Protein AF-A0A8K0JJH9-F1 (afdb_monomer_lite)

Organism: NCBI:txid5210

Radius of gyration: 78.12 Å; chains: 1; bounding box: 160×90×252 Å

pLDDT: mean 75.32, std 24.8, range [34.34, 98.69]

Secondary structure (DSSP, 8-state):
--HHHHHHHHHHHHHHHHHHHHHHHHHHHHHHHHHHHHHHHHHHHHHHHHHHHHHHHHHHHHHHHHHHHHHHHHHHHHHHHHHHHHHHHHHHHHHHHHHHHHHHHHHHHHHHHHHHHHHHHHHHHHHHHHHHHHHHHHHHHHHHHHHHHHHHHHHHHHHHHHHHHHHHHHHHHHHHHHHHHHHHHHHHHHHHHHHHHH----------------------------------------------PPPP------------------PPPPPP------------------------------------------S--SSSSSSSSSSSTTSS---------

Foldseek 3Di:
DVVVVVVVVVVVVVVVVVVVVVVVVVVVVVVVVVVVVVVVVVVVVVVVVVVVVVVVVVVVVVVVVVVVVVVVVVVVVVVVVVVVVVVVVVVVVVVVVVVVVVVVVVVVVVVVVVVVVVVVVVVVVVVVVVVVVVVVVVVVVVVVVVVVVVVVVVVVVVVVVVVVVVVVVVVVVVVVVVVVVVVVVVVVVVVVVVCVVPVPDDDDDDDDDDDDDDDDDDDDDDPDDDDDPPPPPPPPDPPPPPPPDDDDDDDDDDDDDDDDDDDDDDDDDDDDDDDDDDDDDDDDDPDDDDDDDDDDDDDDDDDDDDDDDDDDDDPPDPPPPPPPPVVVVVPPPDDDDDDDD

Structure (mmCIF, N/CA/C/O backbone):
data_AF-A0A8K0JJH9-F1
#
_entry.id   AF-A0A8K0JJH9-F1
#
loop_
_atom_site.group_PDB
_atom_site.id
_atom_site.type_symbol
_atom_site.label_atom_id
_atom_site.label_alt_id
_atom_site.label_comp_id
_atom_site.label_asym_id
_atom_site.label_entity_id
_atom_site.label_seq_id
_atom_site.pdbx_PDB_ins_code
_atom_site.Cartn_x
_atom_site.Cartn_y
_atom_site.Cartn_z
_atom_site.occupancy
_atom_site.B_iso_or_equiv
_atom_site.auth_seq_id
_atom_site.auth_comp_id
_atom_site.auth_asym_id
_atom_site.auth_atom_id
_atom_site.pdbx_PDB_model_num
ATOM 1 N N . MET A 1 1 ? 79.385 9.664 -128.458 1.00 48.06 1 MET A N 1
ATOM 2 C CA . MET A 1 1 ? 79.350 10.379 -127.158 1.00 48.06 1 MET A CA 1
ATOM 3 C C . MET A 1 1 ? 77.947 10.834 -126.703 1.00 48.06 1 MET A C 1
ATOM 5 O O . MET A 1 1 ? 77.848 11.356 -125.604 1.00 48.06 1 MET A O 1
ATOM 9 N N . GLY A 1 2 ? 76.857 10.615 -127.459 1.00 51.78 2 GLY A N 1
ATOM 10 C CA . GLY A 1 2 ? 75.495 11.007 -127.031 1.00 51.78 2 GLY A CA 1
ATOM 11 C C . GLY A 1 2 ? 74.813 10.060 -126.026 1.00 51.78 2 GLY A C 1
ATOM 12 O O . GLY A 1 2 ? 74.097 10.523 -125.148 1.00 51.78 2 GLY A O 1
ATOM 13 N N . ALA A 1 3 ? 75.093 8.752 -126.082 1.00 56.19 3 ALA A N 1
ATOM 14 C CA . ALA A 1 3 ? 74.459 7.751 -125.208 1.00 56.19 3 ALA A CA 1
ATOM 15 C C . ALA A 1 3 ? 74.906 7.827 -123.731 1.00 56.19 3 ALA A C 1
ATOM 17 O O . ALA A 1 3 ? 74.135 7.513 -122.833 1.00 56.19 3 ALA A O 1
ATOM 18 N N . SER A 1 4 ? 76.127 8.307 -123.463 1.00 60.22 4 SER A N 1
ATOM 19 C CA . SER A 1 4 ? 76.642 8.460 -122.092 1.00 60.22 4 SER A CA 1
ATOM 20 C C . SER A 1 4 ? 75.991 9.621 -121.336 1.00 60.22 4 SER A C 1
ATOM 22 O O . SER A 1 4 ? 75.906 9.557 -120.115 1.00 60.22 4 SER A O 1
ATOM 24 N N . LYS A 1 5 ? 75.536 10.669 -122.038 1.00 67.62 5 LYS A N 1
ATOM 25 C CA . LYS A 1 5 ? 74.829 11.801 -121.418 1.00 67.62 5 LYS A CA 1
ATOM 26 C C . LYS A 1 5 ? 73.389 11.436 -121.068 1.00 67.62 5 LYS A C 1
ATOM 28 O O . LYS A 1 5 ? 72.954 11.724 -119.965 1.00 67.62 5 LYS A O 1
ATOM 33 N N . SER A 1 6 ? 72.703 10.712 -121.953 1.00 72.69 6 SER A N 1
ATOM 34 C CA . SER A 1 6 ? 71.353 10.198 -121.691 1.00 72.69 6 SER A CA 1
ATOM 35 C C . SER A 1 6 ? 71.324 9.215 -120.512 1.00 72.69 6 SER A C 1
ATOM 37 O O . SER A 1 6 ? 70.459 9.340 -119.653 1.00 72.69 6 SER A O 1
ATOM 39 N N . ALA A 1 7 ? 72.311 8.317 -120.395 1.00 76.31 7 ALA A N 1
ATOM 40 C CA . ALA A 1 7 ? 72.427 7.423 -119.237 1.00 76.31 7 ALA A CA 1
ATOM 41 C C . ALA A 1 7 ? 72.752 8.172 -117.927 1.00 76.31 7 ALA A C 1
ATOM 43 O O . ALA A 1 7 ? 72.297 7.779 -116.856 1.00 76.31 7 ALA A O 1
ATOM 44 N N . GLN A 1 8 ? 73.520 9.266 -117.995 1.00 78.62 8 GLN A N 1
ATOM 45 C CA . GLN A 1 8 ? 73.786 10.131 -116.839 1.00 78.62 8 GLN A CA 1
ATOM 46 C C . GLN A 1 8 ? 72.551 10.942 -116.422 1.00 78.62 8 GLN A C 1
ATOM 48 O O . GLN A 1 8 ? 72.303 11.077 -115.228 1.00 78.62 8 GLN A O 1
ATOM 53 N N . GLU A 1 9 ? 71.758 11.442 -117.370 1.00 79.81 9 GLU A N 1
ATOM 54 C CA . GLU A 1 9 ? 70.493 12.142 -117.102 1.00 79.81 9 GLU A CA 1
ATOM 55 C C . GLU A 1 9 ? 69.424 11.197 -116.535 1.00 79.81 9 GLU A C 1
ATOM 57 O O . GLU A 1 9 ? 68.719 11.562 -115.595 1.00 79.81 9 GLU A O 1
ATOM 62 N N . GLU A 1 10 ? 69.342 9.960 -117.032 1.00 81.25 10 GLU A N 1
ATOM 63 C CA . GLU A 1 10 ? 68.433 8.938 -116.503 1.00 81.25 10 GLU A CA 1
ATOM 64 C C . GLU A 1 10 ? 68.832 8.497 -115.085 1.00 81.25 10 GLU A C 1
ATOM 66 O O . GLU A 1 10 ? 67.972 8.374 -114.210 1.00 81.25 10 GLU A O 1
ATOM 71 N N . MET A 1 11 ? 70.135 8.349 -114.818 1.00 83.44 11 MET A N 1
ATOM 72 C CA . MET A 1 11 ? 70.671 8.064 -113.483 1.00 83.44 11 MET A CA 1
ATOM 73 C C . MET A 1 11 ? 70.451 9.232 -112.513 1.00 83.44 11 MET A C 1
ATOM 75 O O . MET A 1 11 ? 70.061 9.012 -111.368 1.00 83.44 11 MET A O 1
ATOM 79 N N . LEU A 1 12 ? 70.632 10.476 -112.968 1.00 85.50 12 LEU A N 1
ATOM 80 C CA . LEU A 1 12 ? 70.338 11.674 -112.181 1.00 85.50 12 LEU A CA 1
ATOM 81 C C . LEU A 1 12 ? 68.836 11.774 -111.869 1.00 85.50 12 LEU A C 1
ATOM 83 O O . LEU A 1 12 ? 68.464 12.065 -110.734 1.00 85.50 12 LEU A O 1
ATOM 87 N N . GLY A 1 13 ? 67.970 11.480 -112.842 1.00 85.31 13 GLY A N 1
ATOM 88 C CA . GLY A 1 13 ? 66.517 11.448 -112.659 1.00 85.31 13 GLY A CA 1
ATOM 89 C C . GLY A 1 13 ? 66.041 10.296 -111.767 1.00 85.31 13 GLY A C 1
ATOM 90 O O . GLY A 1 13 ? 65.075 10.450 -111.018 1.00 85.31 13 GLY A O 1
ATOM 91 N N . ALA A 1 14 ? 66.706 9.139 -111.801 1.00 87.19 14 ALA A N 1
ATOM 92 C CA . ALA A 1 14 ? 66.468 8.040 -110.863 1.00 87.19 14 ALA A CA 1
ATOM 93 C C . ALA A 1 14 ? 66.910 8.414 -109.438 1.00 87.19 14 ALA A C 1
ATOM 95 O O . ALA A 1 14 ? 66.124 8.255 -108.508 1.00 87.19 14 ALA A O 1
ATOM 96 N N . ALA A 1 15 ? 68.096 9.010 -109.278 1.00 89.94 15 ALA A N 1
ATOM 97 C CA . ALA A 1 15 ? 68.595 9.491 -107.989 1.00 89.94 15 ALA A CA 1
ATOM 98 C C . ALA A 1 15 ? 67.716 10.609 -107.399 1.00 89.94 15 ALA A C 1
ATOM 100 O O . ALA A 1 15 ? 67.466 10.629 -106.198 1.00 89.94 15 ALA A O 1
ATOM 101 N N . GLN A 1 16 ? 67.189 11.519 -108.227 1.00 90.44 16 GLN A N 1
ATOM 102 C CA . GLN A 1 16 ? 66.228 12.537 -107.785 1.00 90.44 16 GLN A CA 1
ATOM 103 C C . GLN A 1 16 ? 64.900 11.920 -107.339 1.00 90.44 16 GLN A C 1
ATOM 105 O O . GLN A 1 16 ? 64.377 12.308 -106.296 1.00 90.44 16 GLN A O 1
ATOM 110 N N . ARG A 1 17 ? 64.358 10.950 -108.089 1.00 90.94 17 ARG A N 1
ATOM 111 C CA . ARG A 1 17 ? 63.142 10.219 -107.693 1.00 90.94 17 ARG A CA 1
ATOM 112 C C . ARG A 1 17 ? 63.341 9.462 -106.383 1.00 90.94 17 ARG A C 1
ATOM 114 O O . ARG A 1 17 ? 62.476 9.546 -105.519 1.00 90.94 17 ARG A O 1
ATOM 121 N N . GLU A 1 18 ? 64.484 8.803 -106.211 1.00 93.38 18 GLU A N 1
ATOM 122 C CA . GLU A 1 18 ? 64.837 8.123 -104.963 1.00 93.38 18 GLU A CA 1
ATOM 123 C C . GLU A 1 18 ? 64.971 9.118 -103.801 1.00 93.38 18 GLU A C 1
ATOM 125 O O . GLU A 1 18 ? 64.449 8.873 -102.720 1.00 93.38 18 GLU A O 1
ATOM 130 N N . LEU A 1 19 ? 65.588 10.283 -104.019 1.00 93.56 19 LEU A N 1
ATOM 131 C CA . LEU A 1 19 ? 65.690 11.340 -103.008 1.00 93.56 19 LEU A CA 1
ATOM 132 C C . LEU A 1 19 ? 64.299 11.875 -102.621 1.00 93.56 19 LEU A C 1
ATOM 134 O O . LEU A 1 19 ? 64.005 12.042 -101.438 1.00 93.56 19 LEU A O 1
ATOM 138 N N . HIS A 1 20 ? 63.415 12.103 -103.594 1.00 93.94 20 HIS A N 1
ATOM 139 C CA . HIS A 1 20 ? 62.026 12.487 -103.330 1.00 93.94 20 HIS A CA 1
ATOM 140 C C . HIS A 1 20 ? 61.250 11.402 -102.578 1.00 93.94 20 HIS A C 1
ATOM 142 O O . HIS A 1 20 ? 60.510 11.736 -101.653 1.00 93.94 20 HIS A O 1
ATOM 148 N N . GLN A 1 21 ? 61.442 10.130 -102.931 1.00 95.00 21 GLN A N 1
ATOM 149 C CA . GLN A 1 21 ? 60.845 9.003 -102.221 1.00 95.00 21 GLN A CA 1
ATOM 150 C C . GLN A 1 21 ? 61.342 8.944 -100.774 1.00 95.00 21 GLN A C 1
ATOM 152 O O . GLN A 1 21 ? 60.523 8.923 -99.860 1.00 95.00 21 GLN A O 1
ATOM 157 N N . ARG A 1 22 ? 62.658 9.027 -100.550 1.00 94.62 22 ARG A N 1
ATOM 158 C CA . ARG A 1 22 ? 63.241 9.063 -99.202 1.00 94.62 22 ARG A CA 1
ATOM 159 C C . ARG A 1 22 ? 62.726 10.243 -98.386 1.00 94.62 22 ARG A C 1
ATOM 161 O O . ARG A 1 22 ? 62.353 10.048 -97.243 1.00 94.62 22 ARG A O 1
ATOM 168 N N . ARG A 1 23 ? 62.606 11.444 -98.967 1.00 95.75 23 ARG A N 1
ATOM 169 C CA . ARG A 1 23 ? 62.002 12.604 -98.279 1.00 95.75 23 ARG A CA 1
ATOM 170 C C . ARG A 1 23 ? 60.534 12.380 -97.916 1.00 95.75 23 ARG A C 1
ATOM 172 O O . ARG A 1 23 ? 60.090 12.846 -96.869 1.00 95.75 23 ARG A O 1
ATOM 179 N N . ALA A 1 24 ? 59.767 11.708 -98.776 1.00 95.50 24 ALA A N 1
ATOM 180 C CA . ALA A 1 24 ? 58.373 11.374 -98.493 1.00 95.50 24 ALA A CA 1
ATOM 181 C C . ALA A 1 24 ? 58.264 10.329 -97.372 1.00 95.50 24 ALA A C 1
ATOM 183 O O . ALA A 1 24 ? 57.431 10.483 -96.480 1.00 95.50 24 ALA A O 1
ATOM 184 N N . GLU A 1 25 ? 59.132 9.316 -97.387 1.00 96.19 25 GLU A N 1
ATOM 185 C CA . GLU A 1 25 ? 59.253 8.314 -96.325 1.00 96.19 25 GLU A CA 1
ATOM 186 C C . GLU A 1 25 ? 59.699 8.958 -95.006 1.00 96.19 25 GLU A C 1
ATOM 188 O O . GLU A 1 25 ? 59.047 8.755 -93.988 1.00 96.19 25 GLU A O 1
ATOM 193 N N . GLU A 1 26 ? 60.727 9.809 -95.017 1.00 96.19 26 GLU A N 1
ATOM 194 C CA . GLU A 1 26 ? 61.172 10.594 -93.858 1.00 96.19 26 GLU A CA 1
ATOM 195 C C . GLU A 1 26 ? 60.039 11.457 -93.297 1.00 96.19 26 GLU A C 1
ATOM 197 O O . GLU A 1 26 ? 59.799 11.439 -92.094 1.00 96.19 26 GLU A O 1
ATOM 202 N N . SER A 1 27 ? 59.286 12.150 -94.157 1.00 96.62 27 SER A N 1
ATOM 203 C CA . SER A 1 27 ? 58.124 12.946 -93.735 1.00 96.62 27 SER A CA 1
ATOM 204 C C . SER A 1 27 ? 57.019 12.073 -93.131 1.00 96.62 27 SER A C 1
ATOM 206 O O . SER A 1 27 ? 56.341 12.487 -92.193 1.00 96.62 27 SER A O 1
ATOM 208 N N . HIS A 1 28 ? 56.806 10.867 -93.663 1.00 97.06 28 HIS A N 1
ATOM 209 C CA . HIS A 1 28 ? 55.850 9.909 -93.112 1.00 97.06 28 HIS A CA 1
ATOM 210 C C . HIS A 1 28 ? 56.307 9.391 -91.742 1.00 97.06 28 HIS A C 1
ATOM 212 O O . HIS A 1 28 ? 55.509 9.373 -90.806 1.00 97.06 28 HIS A O 1
ATOM 218 N N . TYR A 1 29 ? 57.582 9.015 -91.600 1.00 97.44 29 TYR A N 1
ATOM 219 C CA . TYR A 1 29 ? 58.148 8.591 -90.320 1.00 97.44 29 TYR A CA 1
ATOM 220 C C . TYR A 1 29 ? 58.119 9.715 -89.285 1.00 97.44 29 TYR A C 1
ATOM 222 O O . TYR A 1 29 ? 57.785 9.446 -88.139 1.00 97.44 29 TYR A O 1
ATOM 230 N N . GLN A 1 30 ? 58.382 10.964 -89.679 1.00 97.31 30 GLN A N 1
ATOM 231 C CA . GLN A 1 30 ? 58.241 12.125 -88.796 1.00 97.31 30 GLN A CA 1
ATOM 232 C C . GLN A 1 30 ? 56.809 12.267 -88.276 1.00 97.31 30 GLN A C 1
ATOM 234 O O . GLN A 1 30 ? 56.620 12.314 -87.067 1.00 97.31 30 GLN A O 1
ATOM 239 N N . ARG A 1 31 ? 55.795 12.216 -89.151 1.00 97.38 31 ARG A N 1
ATOM 240 C CA . ARG A 1 31 ? 54.384 12.252 -88.714 1.00 97.38 31 ARG A CA 1
ATOM 241 C C . ARG A 1 31 ? 54.016 11.084 -87.803 1.00 97.38 31 ARG A C 1
ATOM 243 O O . ARG A 1 31 ? 53.208 11.250 -86.897 1.00 97.38 31 ARG A O 1
ATOM 250 N N . LEU A 1 32 ? 54.571 9.894 -88.050 1.00 97.94 32 LEU A N 1
ATOM 251 C CA . LEU A 1 32 ? 54.336 8.733 -87.193 1.00 97.94 32 LEU A CA 1
ATOM 252 C C . LEU A 1 32 ? 54.973 8.925 -85.812 1.00 97.94 32 LEU A C 1
ATOM 254 O O . LEU A 1 32 ? 54.336 8.604 -84.816 1.00 97.94 32 LEU A O 1
ATOM 258 N N . VAL A 1 33 ? 56.195 9.461 -85.743 1.00 98.00 33 VAL A N 1
ATOM 259 C CA . VAL A 1 33 ? 56.858 9.798 -84.474 1.00 98.00 33 VAL A CA 1
ATOM 260 C C . VAL A 1 33 ? 56.061 10.862 -83.725 1.00 98.00 33 VAL A C 1
ATOM 262 O O . VAL A 1 33 ? 55.734 10.633 -82.569 1.00 98.00 33 VAL A O 1
ATOM 265 N N . GLU A 1 34 ? 55.659 11.951 -84.386 1.00 97.62 34 GLU A N 1
ATOM 266 C CA . GLU A 1 34 ? 54.808 12.995 -83.793 1.00 97.62 34 GLU A CA 1
ATOM 267 C C . GLU A 1 34 ? 53.490 12.410 -83.261 1.00 97.62 34 GLU A C 1
ATOM 269 O O . GLU A 1 34 ? 53.100 12.684 -82.130 1.00 97.62 34 GLU A O 1
ATOM 274 N N . SER A 1 35 ? 52.832 11.532 -84.028 1.00 98.00 35 SER A N 1
ATOM 275 C CA . SER A 1 35 ? 51.614 10.843 -83.585 1.00 98.00 35 SER A CA 1
ATOM 276 C C . SER A 1 35 ? 51.858 9.947 -82.368 1.00 98.00 35 SER A C 1
ATOM 278 O O . SER A 1 35 ? 51.032 9.922 -81.459 1.00 98.00 35 SER A O 1
ATOM 280 N N . LEU A 1 36 ? 52.968 9.202 -82.334 1.00 97.62 36 LEU A N 1
ATOM 281 C CA . LEU A 1 36 ? 53.319 8.341 -81.202 1.00 97.62 36 LEU A CA 1
ATOM 282 C C . LEU A 1 36 ? 53.697 9.156 -79.960 1.00 97.62 36 LEU A C 1
ATOM 284 O O . LEU A 1 36 ? 53.373 8.747 -78.848 1.00 97.62 36 LEU A O 1
ATOM 288 N N . GLU A 1 37 ? 54.355 10.301 -80.133 1.00 97.94 37 GLU A N 1
ATOM 289 C CA . GLU A 1 37 ? 54.662 11.243 -79.054 1.00 97.94 37 GLU A CA 1
ATOM 290 C C . GLU A 1 37 ? 53.386 11.887 -78.499 1.00 97.94 37 GLU A C 1
ATOM 292 O O . GLU A 1 37 ? 53.224 11.969 -77.279 1.00 97.94 37 GLU A O 1
ATOM 297 N N . GLU A 1 38 ? 52.444 12.278 -79.363 1.00 97.94 38 GLU A N 1
ATOM 298 C CA . GLU A 1 38 ? 51.123 12.745 -78.940 1.00 97.94 38 GLU A CA 1
ATOM 299 C C . GLU A 1 38 ? 50.357 11.666 -78.168 1.00 97.94 38 GLU A C 1
ATOM 301 O O . GLU A 1 38 ? 49.779 11.957 -77.117 1.00 97.94 38 GLU A O 1
ATOM 306 N N . ASP A 1 39 ? 50.348 10.425 -78.657 1.00 97.94 39 ASP A N 1
ATOM 307 C CA . ASP A 1 39 ? 49.684 9.306 -77.986 1.00 97.94 39 ASP A CA 1
ATOM 308 C C . ASP A 1 39 ? 50.351 8.977 -76.643 1.00 97.94 39 ASP A C 1
ATOM 310 O O . ASP A 1 39 ? 49.654 8.757 -75.645 1.00 97.94 39 ASP A O 1
ATOM 314 N N . LEU A 1 40 ? 51.687 9.018 -76.575 1.00 97.69 40 LEU A N 1
ATOM 315 C CA . LEU A 1 40 ? 52.439 8.865 -75.331 1.00 97.69 40 LEU A CA 1
ATOM 316 C C . LEU A 1 40 ? 52.061 9.971 -74.339 1.00 97.69 40 LEU A C 1
ATOM 318 O O . LEU A 1 40 ? 51.668 9.654 -73.216 1.00 97.69 40 LEU A O 1
ATOM 322 N N . ALA A 1 41 ? 52.063 11.237 -74.761 1.00 97.88 41 ALA A N 1
ATOM 323 C CA . ALA A 1 41 ? 51.686 12.373 -73.919 1.00 97.88 41 ALA A CA 1
ATOM 324 C C . ALA A 1 41 ? 50.230 12.277 -73.426 1.00 97.88 41 ALA A C 1
ATOM 326 O O . ALA A 1 41 ? 49.946 12.532 -72.250 1.00 97.88 41 ALA A O 1
ATOM 327 N N . ARG A 1 42 ? 49.293 11.849 -74.286 1.00 98.12 42 ARG A N 1
ATOM 328 C CA . ARG A 1 42 ? 47.896 11.580 -73.894 1.00 98.12 42 ARG A CA 1
ATOM 329 C C . ARG A 1 42 ? 47.814 10.450 -72.868 1.00 98.12 42 ARG A C 1
ATOM 331 O O . ARG A 1 42 ? 47.052 10.561 -71.905 1.00 98.12 42 ARG A O 1
ATOM 338 N N . SER A 1 43 ? 48.597 9.386 -73.042 1.00 98.12 43 SER A N 1
ATOM 339 C CA . SER A 1 43 ? 48.637 8.259 -72.105 1.00 98.12 43 SER A CA 1
ATOM 340 C C . SER A 1 43 ? 49.228 8.655 -70.744 1.00 98.12 43 SER A C 1
ATOM 342 O O . SER A 1 43 ? 48.679 8.285 -69.705 1.00 98.12 43 SER A O 1
ATOM 344 N N . GLU A 1 44 ? 50.272 9.486 -70.717 1.00 98.06 44 GLU A N 1
ATOM 345 C CA . GLU A 1 44 ? 50.878 10.013 -69.490 1.00 98.06 44 GLU A CA 1
ATOM 346 C C . GLU A 1 44 ? 49.922 10.962 -68.751 1.00 98.06 44 GLU A C 1
ATOM 348 O O . GLU A 1 44 ? 49.753 10.864 -67.529 1.00 98.06 44 GLU A O 1
ATOM 353 N N . ALA A 1 45 ? 49.216 11.828 -69.484 1.00 97.94 45 ALA A N 1
ATOM 354 C CA . ALA A 1 45 ? 48.155 12.669 -68.932 1.00 97.94 45 ALA A CA 1
ATOM 355 C C . ALA A 1 45 ? 47.002 11.830 -68.344 1.00 97.94 45 ALA A C 1
ATOM 357 O O . ALA A 1 45 ? 46.492 12.131 -67.262 1.00 97.94 45 ALA A O 1
ATOM 358 N N . ALA A 1 46 ? 46.618 10.730 -68.997 1.00 98.00 46 ALA A N 1
ATOM 359 C CA . ALA A 1 46 ? 45.627 9.803 -68.455 1.00 98.00 46 ALA A CA 1
ATOM 360 C C . ALA A 1 46 ? 46.133 9.093 -67.185 1.00 98.00 46 ALA A C 1
ATOM 362 O O . ALA A 1 46 ? 45.396 8.999 -66.202 1.00 98.00 46 ALA A O 1
ATOM 363 N N . LEU A 1 47 ? 47.395 8.649 -67.154 1.00 97.94 47 LEU A N 1
ATOM 364 C CA . LEU A 1 47 ? 47.993 8.009 -65.977 1.00 97.94 47 LEU A CA 1
ATOM 365 C C . LEU A 1 47 ? 48.089 8.960 -64.780 1.00 97.94 47 LEU A C 1
ATOM 367 O O . LEU A 1 47 ? 47.820 8.547 -63.652 1.00 97.94 47 LEU A O 1
ATOM 371 N N . THR A 1 48 ? 48.457 10.223 -64.992 1.00 97.94 48 THR A N 1
ATOM 372 C CA . THR A 1 48 ? 48.484 11.229 -63.914 1.00 97.94 48 THR A CA 1
ATOM 373 C C . THR A 1 48 ? 47.085 11.525 -63.380 1.00 97.94 48 THR A C 1
ATOM 375 O O . THR A 1 48 ? 46.906 11.582 -62.161 1.00 97.94 48 THR A O 1
ATOM 378 N N . LYS A 1 49 ? 46.077 11.606 -64.259 1.00 98.25 49 LYS A N 1
ATOM 379 C CA . LYS A 1 49 ? 44.670 11.737 -63.860 1.00 98.25 49 LYS A CA 1
ATOM 380 C C . LYS A 1 49 ? 44.191 10.539 -63.034 1.00 98.25 49 LYS A C 1
ATOM 382 O O . LYS A 1 49 ? 43.651 10.741 -61.951 1.00 98.25 49 LYS A O 1
ATOM 387 N N . ILE A 1 50 ? 44.451 9.308 -63.484 1.00 98.06 50 ILE A N 1
ATOM 388 C CA . ILE A 1 50 ? 44.098 8.085 -62.741 1.00 98.06 50 ILE A CA 1
ATOM 389 C C . ILE A 1 50 ? 44.808 8.061 -61.382 1.00 98.06 50 ILE A C 1
ATOM 391 O O . ILE A 1 50 ? 44.188 7.749 -60.369 1.00 98.06 50 ILE A O 1
ATOM 395 N N . LYS A 1 51 ? 46.091 8.443 -61.315 1.00 98.31 51 LYS A N 1
ATOM 396 C CA . LYS A 1 51 ? 46.824 8.544 -60.041 1.00 98.31 51 LYS A CA 1
ATOM 397 C C . LYS A 1 51 ? 46.166 9.540 -59.081 1.00 98.31 51 LYS A C 1
ATOM 399 O O . LYS A 1 51 ? 45.958 9.193 -57.922 1.00 98.31 51 LYS A O 1
ATOM 404 N N . ALA A 1 52 ? 45.778 10.724 -59.551 1.00 98.12 52 ALA A N 1
ATOM 405 C CA . ALA A 1 52 ? 45.061 11.693 -58.723 1.00 98.12 52 ALA A CA 1
ATOM 406 C C . ALA A 1 52 ? 43.696 11.150 -58.261 1.00 98.12 52 ALA A C 1
ATOM 408 O O . ALA A 1 52 ? 43.372 11.213 -57.077 1.00 98.12 52 ALA A O 1
ATOM 409 N N . GLU A 1 53 ? 42.918 10.540 -59.159 1.00 98.31 53 GLU A N 1
ATOM 410 C CA . GLU A 1 53 ? 41.625 9.936 -58.817 1.00 98.31 53 GLU A CA 1
ATOM 411 C C . GLU A 1 53 ? 41.782 8.815 -57.780 1.00 98.31 53 GLU A C 1
ATOM 413 O O . GLU A 1 53 ? 41.076 8.820 -56.770 1.00 98.31 53 GLU A O 1
ATOM 418 N N . THR A 1 54 ? 42.756 7.914 -57.947 1.00 97.81 54 THR A N 1
ATOM 419 C CA . THR A 1 54 ? 43.037 6.857 -56.958 1.00 97.81 54 THR A CA 1
ATOM 420 C C . THR A 1 54 ? 43.418 7.430 -55.594 1.00 97.81 54 THR A C 1
ATOM 422 O O . THR A 1 54 ? 42.889 6.958 -54.591 1.00 97.81 54 THR A O 1
ATOM 425 N N . GLN A 1 55 ? 44.229 8.494 -55.531 1.00 98.25 55 GLN A N 1
ATOM 426 C CA . GLN A 1 55 ? 44.532 9.184 -54.270 1.00 98.25 55 GLN A CA 1
ATOM 427 C C . GLN A 1 55 ? 43.258 9.731 -53.614 1.00 98.25 55 GLN A C 1
ATOM 429 O O . GLN A 1 55 ? 42.989 9.420 -52.452 1.00 98.25 55 GLN A O 1
ATOM 434 N N . THR A 1 56 ? 42.401 10.429 -54.368 1.00 98.19 56 THR A N 1
ATOM 435 C CA . THR A 1 56 ? 41.136 10.948 -53.813 1.00 98.19 56 THR A CA 1
ATOM 436 C C . THR A 1 56 ? 40.198 9.839 -53.327 1.00 98.19 56 THR A C 1
ATOM 438 O O . THR A 1 56 ? 39.523 10.002 -52.311 1.00 98.19 56 THR A O 1
ATOM 441 N N . VAL A 1 57 ? 40.154 8.691 -54.013 1.00 98.38 57 VAL A N 1
ATOM 442 C CA . VAL A 1 57 ? 39.362 7.527 -53.586 1.00 98.38 57 VAL A CA 1
ATOM 443 C C . VAL A 1 57 ? 39.947 6.912 -52.316 1.00 98.38 57 VAL A C 1
ATOM 445 O O . VAL A 1 57 ? 39.182 6.573 -51.414 1.00 98.38 57 VAL A O 1
ATOM 448 N N . THR A 1 58 ? 41.274 6.813 -52.194 1.00 98.19 58 THR A N 1
ATOM 449 C CA . THR A 1 58 ? 41.915 6.304 -50.969 1.00 98.19 58 THR A CA 1
ATOM 450 C C . THR A 1 58 ? 41.670 7.214 -49.766 1.00 98.19 58 THR A C 1
ATOM 452 O O . THR A 1 58 ? 41.364 6.720 -48.683 1.00 98.19 58 THR A O 1
ATOM 455 N N . GLU A 1 59 ? 41.707 8.536 -49.948 1.00 98.38 59 GLU A N 1
ATOM 456 C CA . GLU A 1 59 ? 41.407 9.504 -48.886 1.00 98.38 59 GLU A CA 1
ATOM 457 C C . GLU A 1 59 ? 39.941 9.437 -48.453 1.00 98.38 59 GLU A C 1
ATOM 459 O O . GLU A 1 59 ? 39.651 9.386 -47.256 1.00 98.38 59 GLU A O 1
ATOM 464 N N . LYS A 1 60 ? 39.009 9.364 -49.414 1.00 98.38 60 LYS A N 1
ATOM 465 C CA . LYS A 1 60 ? 37.581 9.179 -49.119 1.00 98.38 60 LYS A CA 1
ATOM 466 C C . LYS A 1 60 ? 37.318 7.855 -48.408 1.00 98.38 60 LYS A C 1
ATOM 468 O O . LYS A 1 60 ? 36.575 7.847 -47.433 1.00 98.38 60 LYS A O 1
ATOM 473 N N . SER A 1 61 ? 37.950 6.766 -48.848 1.00 98.06 61 SER A N 1
ATOM 474 C CA . SER A 1 61 ? 37.816 5.447 -48.210 1.00 98.06 61 SER A CA 1
ATOM 475 C C . SER A 1 61 ? 38.304 5.496 -46.763 1.00 98.06 61 SER A C 1
ATOM 477 O O . SER A 1 61 ? 37.574 5.107 -45.857 1.00 98.06 61 SER A O 1
ATOM 479 N N . ARG A 1 62 ? 39.471 6.107 -46.523 1.00 98.56 62 ARG A N 1
ATOM 480 C CA . ARG A 1 62 ? 40.005 6.316 -45.172 1.00 98.56 62 ARG A CA 1
ATOM 481 C C . ARG A 1 62 ? 39.090 7.189 -44.307 1.00 98.56 62 ARG A C 1
ATOM 483 O O . ARG A 1 62 ? 38.917 6.908 -43.125 1.00 98.56 62 ARG A O 1
ATOM 490 N N . SER A 1 63 ? 38.501 8.244 -44.873 1.00 98.50 63 SER A N 1
ATOM 491 C CA . SER A 1 63 ? 37.557 9.106 -44.152 1.00 98.50 63 SER A CA 1
ATOM 492 C C . SER A 1 63 ? 36.273 8.362 -43.772 1.00 98.50 63 SER A C 1
ATOM 494 O O . SER A 1 63 ? 35.799 8.526 -42.649 1.00 98.50 63 SER A O 1
ATOM 496 N N . VAL A 1 64 ? 35.734 7.525 -44.665 1.00 98.31 64 VAL A N 1
ATOM 497 C CA . VAL A 1 64 ? 34.555 6.689 -44.387 1.00 98.31 64 VAL A CA 1
ATOM 498 C C . VAL A 1 64 ? 34.869 5.640 -43.322 1.00 98.31 64 VAL A C 1
ATOM 500 O O . VAL A 1 64 ? 34.089 5.480 -42.389 1.00 98.31 64 VAL A O 1
ATOM 503 N N . GLU A 1 65 ? 36.025 4.975 -43.396 1.00 98.31 65 GLU A N 1
ATOM 504 C CA . GLU A 1 65 ? 36.471 4.023 -42.368 1.00 98.31 65 GLU A CA 1
ATOM 505 C C . GLU A 1 65 ? 36.581 4.681 -40.985 1.00 98.31 65 GLU A C 1
ATOM 507 O O . GLU A 1 65 ? 36.144 4.107 -39.989 1.00 98.31 65 GLU A O 1
ATOM 512 N N . GLN A 1 66 ? 37.096 5.913 -40.914 1.00 98.50 66 GLN A N 1
ATOM 513 C CA . GLN A 1 66 ? 37.158 6.674 -39.662 1.00 98.50 66 GLN A CA 1
ATOM 514 C C . GLN A 1 66 ? 35.768 7.034 -39.123 1.00 98.50 66 GLN A C 1
ATOM 516 O O . GLN A 1 66 ? 35.537 6.912 -37.921 1.00 98.50 66 GLN A O 1
ATOM 521 N N . GLN A 1 67 ? 34.834 7.442 -39.986 1.00 98.19 67 GLN A N 1
ATOM 522 C CA . GLN A 1 67 ? 33.452 7.724 -39.578 1.00 98.19 67 GLN A CA 1
ATOM 523 C C . GLN A 1 67 ? 32.730 6.457 -39.098 1.00 98.19 67 GLN A C 1
ATOM 525 O O . GLN A 1 67 ? 32.030 6.492 -38.084 1.00 98.19 67 GLN A O 1
ATOM 530 N N . LEU A 1 68 ? 32.933 5.323 -39.774 1.00 98.00 68 LEU A N 1
ATOM 531 C CA . LEU A 1 68 ? 32.398 4.031 -39.340 1.00 98.00 68 LEU A CA 1
ATOM 532 C C . LEU A 1 68 ? 32.980 3.620 -37.982 1.00 98.00 68 LEU A C 1
ATOM 534 O O . LEU A 1 68 ? 32.226 3.242 -37.093 1.00 98.00 68 LEU A O 1
ATOM 538 N N . ALA A 1 69 ? 34.290 3.765 -37.771 1.00 98.25 69 ALA A N 1
ATOM 539 C CA . ALA A 1 69 ? 34.909 3.464 -36.481 1.00 98.25 69 ALA A CA 1
ATOM 540 C C . ALA A 1 69 ? 34.352 4.343 -35.345 1.00 98.25 69 ALA A C 1
ATOM 542 O O . ALA A 1 69 ? 34.002 3.827 -34.287 1.00 98.25 69 ALA A O 1
ATOM 543 N N . GLN A 1 70 ? 34.199 5.652 -35.580 1.00 98.19 70 GLN A N 1
ATOM 544 C CA . GLN A 1 70 ? 33.641 6.584 -34.591 1.00 98.19 70 GLN A CA 1
ATOM 545 C C . GLN A 1 70 ? 32.174 6.285 -34.260 1.00 98.19 70 GLN A C 1
ATOM 547 O O . GLN A 1 70 ? 31.782 6.323 -33.096 1.00 98.19 70 GLN A O 1
ATOM 552 N N . THR A 1 71 ? 31.355 5.975 -35.269 1.00 98.12 71 THR A N 1
ATOM 553 C CA . THR A 1 71 ? 29.944 5.614 -35.049 1.00 98.12 71 THR A CA 1
ATOM 554 C C . THR A 1 71 ? 29.812 4.278 -34.319 1.00 98.12 71 THR A C 1
ATOM 556 O O . THR A 1 71 ? 28.993 4.168 -33.408 1.00 98.12 71 THR A O 1
ATOM 559 N N . HIS A 1 72 ? 30.656 3.291 -34.635 1.00 98.06 72 HIS A N 1
ATOM 560 C CA . HIS A 1 72 ? 30.710 2.028 -33.898 1.00 98.06 72 HIS A CA 1
ATOM 561 C C . HIS A 1 72 ? 31.104 2.219 -32.431 1.00 98.06 72 HIS A C 1
ATOM 563 O O . HIS A 1 72 ? 30.426 1.675 -31.559 1.00 98.06 72 HIS A O 1
ATOM 569 N N . GLU A 1 73 ? 32.137 3.015 -32.148 1.00 98.31 73 GLU A N 1
ATOM 570 C CA . GLU A 1 73 ? 32.545 3.320 -30.773 1.00 98.31 73 GLU A CA 1
ATOM 571 C C . GLU A 1 73 ? 31.430 4.052 -30.007 1.00 98.31 73 GLU A C 1
ATOM 573 O O . GLU A 1 73 ? 31.124 3.698 -28.867 1.00 98.31 73 GLU A O 1
ATOM 578 N N . GLY A 1 74 ? 30.759 5.017 -30.648 1.00 98.25 74 GLY A N 1
ATOM 579 C CA . GLY A 1 74 ? 29.610 5.717 -30.069 1.00 98.25 74 GLY A CA 1
ATOM 580 C C . GLY A 1 74 ? 28.470 4.766 -29.692 1.00 98.25 74 GLY A C 1
ATOM 581 O O . GLY A 1 74 ? 27.999 4.783 -28.554 1.00 98.25 74 GLY A O 1
ATOM 582 N N . HIS A 1 75 ? 28.077 3.872 -30.602 1.00 98.25 75 HIS A N 1
ATOM 583 C CA . HIS A 1 75 ? 27.039 2.877 -30.325 1.00 98.25 75 HIS A CA 1
ATOM 584 C C . HIS A 1 75 ? 27.450 1.868 -29.245 1.00 98.25 75 HIS A C 1
ATOM 586 O O . HIS A 1 75 ? 26.612 1.454 -28.441 1.00 98.25 75 HIS A O 1
ATOM 592 N N . GLU A 1 76 ? 28.723 1.475 -29.175 1.00 98.50 76 GLU A N 1
ATOM 593 C CA . GLU A 1 76 ? 29.214 0.593 -28.113 1.00 98.50 76 GLU A CA 1
ATOM 594 C C . GLU A 1 76 ? 29.123 1.266 -26.733 1.00 98.50 76 GLU A C 1
ATOM 596 O O . GLU A 1 76 ? 28.660 0.648 -25.766 1.00 98.50 76 GLU A O 1
ATOM 601 N N . GLN A 1 77 ? 29.487 2.548 -26.646 1.00 98.44 77 GLN A N 1
ATOM 602 C CA . GLN A 1 77 ? 29.348 3.341 -25.422 1.00 98.44 77 GLN A CA 1
ATOM 603 C C . GLN A 1 77 ? 27.876 3.509 -25.013 1.00 98.44 77 GLN A C 1
ATOM 605 O O . GLN A 1 77 ? 27.545 3.334 -23.837 1.00 98.44 77 GLN A O 1
ATOM 610 N N . GLU A 1 78 ? 26.979 3.778 -25.965 1.00 98.25 78 GLU A N 1
ATOM 611 C CA . GLU A 1 78 ? 25.532 3.859 -25.720 1.00 98.25 78 GLU A CA 1
ATOM 612 C C . GLU A 1 78 ? 24.959 2.528 -25.215 1.00 98.25 78 GLU A C 1
ATOM 614 O O . GLU A 1 78 ? 24.216 2.509 -24.230 1.00 98.25 78 GLU A O 1
ATOM 619 N N . LEU A 1 79 ? 25.340 1.404 -25.831 1.00 98.44 79 LEU A N 1
ATOM 620 C CA . LEU A 1 79 ? 24.928 0.067 -25.394 1.00 98.44 79 LEU A CA 1
ATOM 621 C C . LEU A 1 79 ? 25.441 -0.253 -23.990 1.00 98.44 79 LEU A C 1
ATOM 623 O O . LEU A 1 79 ? 24.711 -0.841 -23.185 1.00 98.44 79 LEU A O 1
ATOM 627 N N . LYS A 1 80 ? 26.675 0.142 -23.668 1.00 98.62 80 LYS A N 1
ATOM 628 C CA . LYS A 1 80 ? 27.232 -0.015 -22.322 1.00 98.62 80 LYS A CA 1
ATOM 629 C C . LYS A 1 80 ? 26.452 0.813 -21.298 1.00 98.62 80 LYS A C 1
ATOM 631 O O . LYS A 1 80 ? 26.026 0.262 -20.284 1.00 98.62 80 LYS A O 1
ATOM 636 N N . ALA A 1 81 ? 26.184 2.085 -21.590 1.00 98.31 81 ALA A N 1
ATOM 637 C CA . ALA A 1 81 ? 25.397 2.954 -20.717 1.00 98.31 81 ALA A CA 1
ATOM 638 C C . ALA A 1 81 ? 23.957 2.442 -20.532 1.00 98.31 81 ALA A C 1
ATOM 640 O O . ALA A 1 81 ? 23.415 2.490 -19.428 1.00 98.31 81 ALA A O 1
ATOM 641 N N . ALA A 1 82 ? 23.332 1.912 -21.588 1.00 98.44 82 ALA A N 1
ATOM 642 C CA . ALA A 1 82 ? 22.009 1.302 -21.503 1.00 98.44 82 AL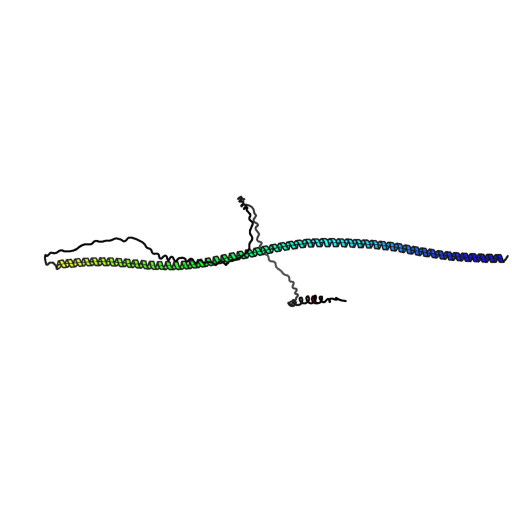A A CA 1
ATOM 643 C C . ALA A 1 82 ? 22.012 0.069 -20.586 1.00 98.44 82 ALA A C 1
ATOM 645 O O . ALA A 1 82 ? 21.144 -0.049 -19.724 1.00 98.44 82 ALA A O 1
ATOM 646 N N . ARG A 1 83 ? 23.011 -0.816 -20.712 1.00 98.62 83 ARG A N 1
ATOM 647 C CA . ARG A 1 83 ? 23.172 -1.984 -19.826 1.00 98.62 83 ARG A CA 1
ATOM 648 C C . ARG A 1 83 ? 23.367 -1.582 -18.366 1.00 98.62 83 ARG A C 1
ATOM 650 O O . ARG A 1 83 ? 22.768 -2.196 -17.490 1.00 98.62 83 ARG A O 1
ATOM 657 N N . GLU A 1 84 ? 24.160 -0.546 -18.102 1.00 98.69 84 GLU A N 1
ATOM 658 C CA . GLU A 1 84 ? 24.346 -0.019 -16.745 1.00 98.69 84 GLU A CA 1
ATOM 659 C C . GLU A 1 84 ? 23.031 0.523 -16.167 1.00 98.69 84 GLU A C 1
ATOM 661 O O . GLU A 1 84 ? 22.694 0.206 -15.027 1.00 98.69 84 GLU A O 1
ATOM 666 N N . ARG A 1 85 ? 22.241 1.260 -16.961 1.00 98.62 85 ARG A N 1
ATOM 667 C CA . ARG A 1 85 ? 20.911 1.744 -16.547 1.00 98.62 85 ARG A CA 1
ATOM 668 C C . ARG A 1 85 ? 19.942 0.602 -16.252 1.00 98.62 85 ARG A C 1
ATOM 670 O O . ARG A 1 85 ? 19.264 0.655 -15.231 1.00 98.62 85 ARG A O 1
ATOM 677 N N . PHE A 1 86 ? 19.899 -0.429 -17.098 1.00 98.50 86 PHE A N 1
ATOM 678 C CA . PHE A 1 86 ? 19.093 -1.624 -16.828 1.00 98.50 86 PHE A CA 1
ATOM 679 C C . PHE A 1 86 ? 19.531 -2.312 -15.531 1.00 98.50 86 PHE A C 1
ATOM 681 O O . PHE A 1 86 ? 18.688 -2.622 -14.699 1.00 98.50 86 PHE A O 1
ATOM 688 N N . GLY A 1 87 ? 20.839 -2.434 -15.287 1.00 98.50 87 GLY A N 1
ATOM 689 C CA . GLY A 1 87 ? 21.348 -3.007 -14.040 1.00 98.50 87 GLY A CA 1
ATOM 690 C C . GLY A 1 87 ? 21.025 -2.190 -12.781 1.00 98.50 87 GLY A C 1
ATOM 691 O O . GLY A 1 87 ? 20.962 -2.757 -11.692 1.00 98.50 87 GLY A O 1
ATOM 692 N N . VAL A 1 88 ? 20.831 -0.871 -12.895 1.00 98.56 88 VAL A N 1
ATOM 693 C CA . VAL A 1 88 ? 20.331 -0.035 -11.788 1.00 98.56 88 VAL A CA 1
ATOM 694 C C . VAL A 1 88 ? 18.834 -0.261 -11.579 1.00 98.56 88 VAL A C 1
ATOM 696 O O . VAL A 1 88 ? 18.423 -0.504 -10.448 1.00 98.56 88 VAL A O 1
ATOM 699 N N . LEU A 1 89 ? 18.044 -0.252 -12.656 1.00 98.56 89 LEU A N 1
ATOM 700 C CA . LEU A 1 89 ? 16.598 -0.484 -12.596 1.00 98.56 89 LEU A CA 1
ATOM 701 C C . LEU A 1 89 ? 16.245 -1.856 -12.012 1.00 98.56 89 LEU A C 1
ATOM 703 O O . LEU A 1 89 ? 15.318 -1.943 -11.214 1.00 98.56 89 LEU A O 1
ATOM 707 N N . ASP A 1 90 ? 16.995 -2.906 -12.349 1.00 98.62 90 ASP A N 1
ATOM 708 C CA . ASP A 1 90 ? 16.778 -4.245 -11.785 1.00 98.62 90 ASP A CA 1
ATOM 709 C C . ASP A 1 90 ? 16.989 -4.252 -10.262 1.00 98.62 90 ASP A C 1
ATOM 711 O O . ASP A 1 90 ? 16.175 -4.798 -9.521 1.00 98.62 90 ASP A O 1
ATOM 715 N N . LYS A 1 91 ? 18.032 -3.569 -9.769 1.00 98.62 91 LYS A N 1
ATOM 716 C CA . LYS A 1 91 ? 18.288 -3.442 -8.323 1.00 98.62 91 LYS A CA 1
ATOM 717 C C . LYS A 1 91 ? 17.210 -2.629 -7.613 1.00 98.62 91 LYS A C 1
ATOM 719 O O . LYS A 1 91 ? 16.826 -2.974 -6.500 1.00 98.62 91 LYS A O 1
ATOM 724 N N . GLU A 1 92 ? 16.740 -1.546 -8.231 1.00 98.56 92 GLU A N 1
ATOM 725 C CA . GLU A 1 92 ? 15.635 -0.744 -7.697 1.00 98.56 92 GLU A CA 1
ATOM 726 C C . GLU A 1 92 ? 14.335 -1.553 -7.653 1.00 98.56 92 GLU A C 1
ATOM 728 O O . GLU A 1 92 ? 13.610 -1.500 -6.660 1.00 98.56 92 GLU A O 1
ATOM 733 N N . TYR A 1 93 ? 14.058 -2.340 -8.695 1.00 98.50 93 TYR A N 1
ATOM 734 C CA . TYR A 1 93 ? 12.905 -3.230 -8.747 1.00 98.50 93 TYR A CA 1
ATOM 735 C C . TYR A 1 93 ? 12.963 -4.305 -7.656 1.00 98.50 93 TYR A C 1
ATOM 737 O O . TYR A 1 93 ? 11.969 -4.514 -6.957 1.00 98.50 93 TYR A O 1
ATOM 745 N N . ASP A 1 94 ? 14.116 -4.951 -7.472 1.00 98.50 94 ASP A N 1
ATOM 746 C CA . ASP A 1 94 ? 14.309 -5.942 -6.412 1.00 98.50 94 ASP A CA 1
ATOM 747 C C . ASP A 1 94 ? 14.156 -5.313 -5.018 1.00 98.50 94 ASP A C 1
ATOM 749 O O . ASP A 1 94 ? 13.450 -5.870 -4.176 1.00 98.50 94 ASP A O 1
ATOM 753 N N . GLY A 1 95 ? 14.704 -4.112 -4.800 1.00 98.62 95 GLY A N 1
ATOM 754 C CA . GLY A 1 95 ? 14.513 -3.361 -3.555 1.00 98.62 95 GLY A CA 1
ATOM 755 C C . GLY A 1 95 ? 13.041 -3.038 -3.279 1.00 98.62 95 GLY A C 1
ATOM 756 O O . GLY A 1 95 ? 12.526 -3.345 -2.206 1.00 98.62 95 GLY A O 1
ATOM 757 N N . LEU A 1 96 ? 12.315 -2.514 -4.273 1.00 98.56 96 LEU A N 1
ATOM 758 C CA . LEU A 1 96 ? 10.878 -2.235 -4.148 1.00 98.56 96 LEU A CA 1
ATOM 759 C C . LEU A 1 96 ? 10.049 -3.502 -3.901 1.00 98.56 96 LEU A C 1
ATOM 761 O O . LEU A 1 96 ? 9.031 -3.462 -3.205 1.00 98.56 96 LEU A O 1
ATOM 765 N N . LYS A 1 97 ? 10.457 -4.632 -4.480 1.00 98.62 97 LYS A N 1
ATOM 766 C CA . LYS A 1 97 ? 9.804 -5.927 -4.276 1.00 98.62 97 LYS A CA 1
ATOM 767 C C . LYS A 1 97 ? 9.992 -6.428 -2.843 1.00 98.62 97 LYS A C 1
ATOM 769 O O . LYS A 1 97 ? 9.026 -6.923 -2.257 1.00 98.62 97 LYS A O 1
ATOM 774 N N . GLU A 1 98 ? 11.191 -6.292 -2.281 1.00 98.62 98 GLU A N 1
ATOM 775 C CA . GLU A 1 98 ? 11.470 -6.613 -0.876 1.00 98.62 98 GLU A CA 1
ATOM 776 C C . GLU A 1 98 ? 10.685 -5.698 0.070 1.00 98.62 98 GLU A C 1
ATOM 778 O O . GLU A 1 98 ? 9.970 -6.197 0.942 1.00 98.62 98 GLU A O 1
ATOM 783 N N . ASP A 1 99 ? 10.713 -4.383 -0.160 1.00 98.38 99 ASP A N 1
ATOM 784 C CA . ASP A 1 99 ? 9.954 -3.409 0.630 1.00 98.38 99 ASP A CA 1
ATOM 785 C C . ASP A 1 99 ? 8.454 -3.737 0.626 1.00 98.38 99 ASP A C 1
ATOM 787 O O . ASP A 1 99 ? 7.818 -3.799 1.681 1.00 98.38 99 ASP A O 1
ATOM 791 N N . ASN A 1 100 ? 7.880 -4.048 -0.538 1.00 98.44 100 ASN A N 1
ATOM 792 C CA . ASN A 1 100 ? 6.473 -4.433 -0.647 1.00 98.44 100 ASN A CA 1
ATOM 793 C C . ASN A 1 100 ? 6.164 -5.730 0.129 1.00 98.44 100 ASN A C 1
ATOM 795 O O . ASN A 1 100 ? 5.153 -5.814 0.830 1.00 98.44 100 ASN A O 1
ATOM 799 N N . ALA A 1 101 ? 7.056 -6.724 0.085 1.00 98.56 101 ALA A N 1
ATOM 800 C CA . ALA A 1 101 ? 6.907 -7.936 0.890 1.00 98.56 101 ALA A CA 1
ATOM 801 C C . ALA A 1 101 ? 6.926 -7.630 2.401 1.00 98.56 101 ALA A C 1
ATOM 803 O O . ALA A 1 101 ? 6.122 -8.191 3.149 1.00 98.56 101 ALA A O 1
ATOM 804 N N . THR A 1 102 ? 7.787 -6.712 2.857 1.00 98.56 102 THR A N 1
ATOM 805 C CA . THR A 1 102 ? 7.812 -6.298 4.271 1.00 98.56 102 THR A CA 1
ATOM 806 C C . THR A 1 102 ? 6.538 -5.559 4.691 1.00 98.56 102 THR A C 1
ATOM 808 O O . THR A 1 102 ? 5.984 -5.867 5.749 1.00 98.56 102 THR A O 1
ATOM 811 N N . LEU A 1 103 ? 6.017 -4.666 3.843 1.00 98.62 103 LEU A N 1
ATOM 812 C CA . LEU A 1 103 ? 4.775 -3.930 4.099 1.00 98.62 103 LEU A CA 1
ATOM 813 C C . LEU A 1 103 ? 3.556 -4.855 4.178 1.00 98.62 103 LEU A C 1
ATOM 815 O O . LEU A 1 103 ? 2.688 -4.648 5.025 1.00 98.62 103 LEU A O 1
ATOM 819 N N . LEU A 1 104 ? 3.494 -5.900 3.347 1.00 98.56 104 LEU A N 1
ATOM 820 C CA . LEU A 1 104 ? 2.431 -6.909 3.429 1.00 98.56 104 LEU A CA 1
ATOM 821 C C . LEU A 1 104 ? 2.456 -7.658 4.769 1.00 98.56 104 LEU A C 1
ATOM 823 O O . LEU A 1 104 ? 1.406 -7.841 5.387 1.00 98.56 104 LEU A O 1
ATOM 827 N N . ILE A 1 105 ? 3.645 -8.029 5.254 1.00 98.56 105 ILE A N 1
ATOM 828 C CA . ILE A 1 105 ? 3.812 -8.671 6.568 1.00 98.56 105 ILE A CA 1
ATOM 829 C C . ILE A 1 105 ? 3.387 -7.721 7.699 1.00 98.56 105 ILE A C 1
ATOM 831 O O . ILE A 1 105 ? 2.766 -8.149 8.675 1.00 98.56 105 ILE A O 1
ATOM 835 N N . GLU A 1 106 ? 3.721 -6.433 7.608 1.00 98.56 106 GLU A N 1
ATOM 836 C CA . GLU A 1 106 ? 3.318 -5.437 8.605 1.00 98.56 106 GLU A CA 1
ATOM 837 C C . GLU A 1 106 ? 1.801 -5.199 8.606 1.00 98.56 106 GLU A C 1
ATOM 839 O O . GLU A 1 106 ? 1.187 -5.165 9.676 1.00 98.56 106 GLU A O 1
ATOM 844 N N . LEU A 1 107 ? 1.174 -5.130 7.428 1.00 98.44 107 LEU A N 1
ATOM 845 C CA . LEU A 1 107 ? -0.282 -5.049 7.291 1.00 98.44 107 LEU A CA 1
ATOM 846 C C . LEU A 1 107 ? -0.987 -6.249 7.928 1.00 98.44 107 LEU A C 1
ATOM 848 O O . LEU A 1 107 ? -1.968 -6.069 8.653 1.00 98.44 107 LEU A O 1
ATOM 852 N N . GLU A 1 108 ? -0.478 -7.462 7.715 1.00 98.50 108 GLU A N 1
ATOM 853 C CA . GLU A 1 108 ? -1.036 -8.673 8.323 1.00 98.50 108 GLU A CA 1
ATOM 854 C C . GLU A 1 108 ? -0.916 -8.648 9.856 1.00 98.50 108 GLU A C 1
ATOM 856 O O . GLU A 1 108 ? -1.882 -8.945 10.567 1.00 98.50 108 GLU A O 1
ATOM 861 N N . LYS A 1 109 ? 0.230 -8.196 10.385 1.00 98.56 109 LYS A N 1
ATOM 862 C CA . LYS A 1 109 ? 0.414 -7.988 11.832 1.00 98.56 109 LYS A CA 1
ATOM 863 C C . LYS A 1 109 ? -0.571 -6.959 12.385 1.00 98.56 109 LYS A C 1
ATOM 865 O O . LYS A 1 109 ? -1.189 -7.208 13.420 1.00 98.56 109 LYS A O 1
ATOM 870 N N . MET A 1 110 ? -0.754 -5.831 11.700 1.00 98.31 110 MET A N 1
ATOM 871 C CA . MET A 1 110 ? -1.705 -4.792 12.103 1.00 98.31 110 MET A CA 1
ATOM 872 C C . MET A 1 110 ? -3.151 -5.294 12.074 1.00 98.31 110 MET A C 1
ATOM 874 O O . MET A 1 110 ? -3.913 -5.020 13.002 1.00 98.31 110 MET A O 1
ATOM 878 N N . HIS A 1 111 ? -3.524 -6.083 11.065 1.00 98.38 11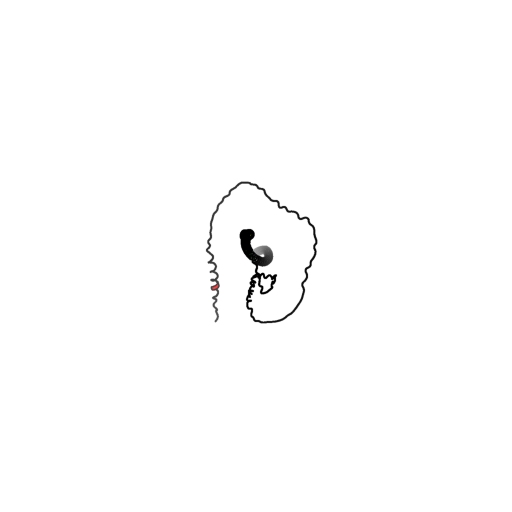1 HIS A N 1
ATOM 879 C CA . HIS A 1 111 ? -4.827 -6.745 11.012 1.00 98.38 111 HIS A CA 1
ATOM 880 C C . HIS A 1 111 ? -5.026 -7.725 12.176 1.00 98.38 111 HIS A C 1
ATOM 882 O O . HIS A 1 111 ? -6.091 -7.715 12.796 1.00 98.38 111 HIS A O 1
ATOM 888 N N . SER A 1 112 ? -4.013 -8.527 12.521 1.00 98.44 112 SER A N 1
ATOM 889 C CA . SER A 1 112 ? -4.077 -9.425 13.682 1.00 98.44 112 SER A CA 1
ATOM 890 C C . SER A 1 112 ? -4.260 -8.650 14.990 1.00 98.44 112 SER A C 1
ATOM 892 O O . SER A 1 112 ? -5.126 -8.998 15.792 1.00 98.44 112 SER A O 1
ATOM 894 N N . LEU A 1 113 ? -3.499 -7.568 15.190 1.00 98.50 113 LEU A N 1
ATOM 895 C CA . LEU A 1 113 ? -3.627 -6.714 16.374 1.00 98.50 113 LEU A CA 1
ATOM 896 C C . LEU A 1 113 ? -5.018 -6.080 16.466 1.00 98.50 113 LEU A C 1
ATOM 898 O O . LEU A 1 113 ? -5.612 -6.061 17.541 1.00 98.50 113 LEU A O 1
ATOM 902 N N . LEU A 1 114 ? -5.564 -5.607 15.344 1.00 98.38 114 LEU A N 1
ATOM 903 C CA . LEU A 1 114 ? -6.906 -5.027 15.290 1.00 98.38 114 LEU A CA 1
ATOM 904 C C . LEU A 1 114 ? -8.002 -6.070 15.569 1.00 98.38 114 LEU A C 1
ATOM 906 O O . LEU A 1 114 ? -9.012 -5.767 16.206 1.00 98.38 114 LEU A O 1
ATOM 910 N N . ALA A 1 115 ? -7.811 -7.318 15.139 1.00 98.44 115 ALA A N 1
ATOM 911 C CA . ALA A 1 115 ? -8.721 -8.409 15.477 1.00 98.44 115 ALA A CA 1
ATOM 912 C C . ALA A 1 115 ? -8.711 -8.711 16.986 1.00 98.44 115 ALA A C 1
ATOM 914 O O . ALA A 1 115 ? -9.775 -8.902 17.583 1.00 98.44 115 ALA A O 1
ATOM 915 N N . ASP A 1 116 ? -7.538 -8.714 17.619 1.00 98.06 116 ASP A N 1
ATOM 916 C CA . ASP A 1 116 ? -7.407 -8.974 19.055 1.00 98.06 116 ASP A CA 1
ATOM 917 C C . ASP A 1 116 ? -7.931 -7.819 19.918 1.00 98.06 116 ASP A C 1
ATOM 919 O O . ASP A 1 116 ? -8.613 -8.063 20.919 1.00 98.06 116 ASP A O 1
ATOM 923 N N . THR A 1 117 ? -7.711 -6.562 19.516 1.00 98.12 117 THR A N 1
ATOM 924 C CA . THR A 1 117 ? -8.307 -5.406 20.206 1.00 98.12 117 THR A CA 1
ATOM 925 C C . THR A 1 117 ? -9.829 -5.421 20.107 1.00 98.12 117 THR A C 1
ATOM 927 O O . THR A 1 117 ? -10.495 -5.206 21.119 1.00 98.12 117 THR A O 1
ATOM 930 N N . ASN A 1 118 ? -10.394 -5.765 18.947 1.00 98.25 118 ASN A N 1
ATOM 931 C CA . ASN A 1 118 ? -11.842 -5.914 18.785 1.00 98.25 118 ASN A CA 1
ATOM 932 C C . ASN A 1 118 ? -12.417 -7.048 19.647 1.00 98.25 118 ASN A C 1
ATOM 934 O O . ASN A 1 118 ? -13.476 -6.878 20.252 1.00 98.25 118 ASN A O 1
ATOM 938 N N . ARG A 1 119 ? -11.722 -8.190 19.759 1.00 98.12 119 ARG A N 1
ATOM 939 C CA . ARG A 1 119 ? -12.124 -9.280 20.671 1.00 98.12 119 ARG A CA 1
ATOM 940 C C . ARG A 1 119 ? -12.096 -8.836 22.131 1.00 98.12 119 ARG A C 1
ATOM 942 O O . ARG A 1 119 ? -13.034 -9.129 22.869 1.00 98.12 119 ARG A O 1
ATOM 949 N N . SER A 1 120 ? -11.048 -8.122 22.539 1.00 98.06 120 SER A N 1
ATOM 950 C CA . SER A 1 120 ? -10.918 -7.585 23.898 1.00 98.06 120 SER A CA 1
ATOM 951 C C . SER A 1 120 ? -12.013 -6.559 24.209 1.00 98.06 120 SER A C 1
ATOM 953 O O . SER A 1 120 ? -12.667 -6.646 25.247 1.00 98.06 120 SER A O 1
ATOM 955 N N . ALA A 1 121 ? -12.297 -5.649 23.273 1.00 98.19 121 ALA A N 1
ATOM 956 C CA . ALA A 1 121 ? -13.389 -4.688 23.394 1.00 98.19 121 ALA A CA 1
ATOM 957 C C . ALA A 1 121 ? -14.748 -5.397 23.514 1.00 98.19 121 ALA A C 1
ATOM 959 O O . ALA A 1 121 ? -15.523 -5.088 24.418 1.00 98.19 121 ALA A O 1
ATOM 960 N N . ALA A 1 122 ? -15.013 -6.407 22.677 1.00 98.06 122 ALA A N 1
ATOM 961 C CA . ALA A 1 122 ? -16.230 -7.210 22.770 1.00 98.06 122 ALA A CA 1
ATOM 962 C C . ALA A 1 122 ? -16.351 -7.910 24.137 1.00 98.06 122 ALA A C 1
ATOM 964 O O . ALA A 1 122 ? -17.410 -7.849 24.763 1.00 98.06 122 ALA A O 1
ATOM 965 N N . ALA A 1 123 ? -15.269 -8.500 24.652 1.00 98.00 123 ALA A N 1
ATOM 966 C CA . ALA A 1 123 ? -15.255 -9.094 25.988 1.00 98.00 123 ALA A CA 1
ATOM 967 C C . ALA A 1 123 ? -15.538 -8.051 27.086 1.00 98.00 123 ALA A C 1
ATOM 969 O O . ALA A 1 123 ? -16.367 -8.302 27.960 1.00 98.00 123 ALA A O 1
ATOM 970 N N . SER A 1 124 ? -14.936 -6.858 27.011 1.00 97.88 124 SER A N 1
ATOM 971 C CA . SER A 1 124 ? -15.207 -5.760 27.951 1.00 97.88 124 SER A CA 1
ATOM 972 C C . SER A 1 124 ? -16.684 -5.361 27.936 1.00 97.88 124 SER A C 1
ATOM 974 O O . SER A 1 124 ? -17.323 -5.347 28.987 1.00 97.88 124 SER A O 1
ATOM 976 N N . THR A 1 125 ? -17.275 -5.156 26.754 1.00 97.56 125 THR A N 1
ATOM 977 C CA . THR A 1 125 ? -18.706 -4.813 26.639 1.00 97.56 125 THR A CA 1
ATOM 978 C C . THR A 1 125 ? -19.627 -5.906 27.201 1.00 97.56 125 THR A C 1
ATOM 980 O O . THR A 1 125 ? -20.643 -5.609 27.833 1.00 97.56 125 THR A O 1
ATOM 983 N N . GLN A 1 126 ? -19.266 -7.187 27.060 1.00 97.50 126 GLN A N 1
ATOM 984 C CA . GLN A 1 126 ? -20.001 -8.287 27.697 1.00 97.50 126 GLN A CA 1
ATOM 985 C C . GLN A 1 126 ? -19.902 -8.235 29.227 1.00 97.50 126 GLN A C 1
ATOM 987 O O . GLN A 1 126 ? -20.895 -8.455 29.919 1.00 97.50 126 GLN A O 1
ATOM 992 N N . THR A 1 127 ? -18.730 -7.906 29.778 1.00 97.69 127 THR A N 1
ATOM 993 C CA . THR A 1 127 ? -18.589 -7.746 31.233 1.00 97.69 127 THR A CA 1
ATOM 994 C C . THR A 1 127 ? -19.365 -6.540 31.759 1.00 97.69 127 THR A C 1
ATOM 996 O O . THR A 1 127 ? -20.036 -6.654 32.783 1.00 97.69 127 THR A O 1
ATOM 999 N N . GLU A 1 128 ? -19.361 -5.416 31.040 1.00 97.88 128 GLU A N 1
ATOM 1000 C CA . GLU A 1 128 ? -20.120 -4.214 31.400 1.00 97.88 128 GLU A CA 1
ATOM 1001 C C . GLU A 1 128 ? -21.628 -4.476 31.396 1.00 97.88 128 GLU A C 1
ATOM 1003 O O . GLU A 1 128 ? -22.320 -4.141 32.359 1.00 97.88 128 GLU A O 1
ATOM 1008 N N . THR A 1 129 ? -22.146 -5.138 30.359 1.00 98.19 129 THR A N 1
ATOM 1009 C CA . THR A 1 129 ? -23.570 -5.507 30.286 1.00 98.19 129 THR A CA 1
ATOM 1010 C C . THR A 1 129 ? -23.975 -6.467 31.409 1.00 98.19 129 THR A C 1
ATOM 1012 O O . THR A 1 129 ? -25.028 -6.277 32.024 1.00 98.19 129 THR A O 1
ATOM 1015 N N . ALA A 1 130 ? -23.129 -7.445 31.752 1.00 97.94 130 ALA A N 1
ATOM 1016 C CA . ALA A 1 130 ? -23.365 -8.344 32.882 1.00 97.94 130 ALA A CA 1
ATOM 1017 C C . ALA A 1 130 ? -23.359 -7.608 34.236 1.00 97.94 130 ALA A C 1
ATOM 1019 O O . ALA A 1 130 ? -24.218 -7.866 35.086 1.00 97.94 130 ALA A O 1
ATOM 1020 N N . LEU A 1 131 ? -22.427 -6.670 34.440 1.00 98.25 131 LEU A N 1
ATOM 1021 C CA . LEU A 1 131 ? -22.376 -5.838 35.645 1.00 98.25 131 LEU A CA 1
ATOM 1022 C C . LEU A 1 131 ? -23.602 -4.925 35.753 1.00 98.25 131 LEU A C 1
ATOM 1024 O O . LEU A 1 131 ? -24.194 -4.841 36.829 1.00 98.25 131 LEU A O 1
ATOM 1028 N N . HIS A 1 132 ? -24.041 -4.310 34.654 1.00 98.19 132 HIS A N 1
ATOM 1029 C CA . HIS A 1 132 ? -25.267 -3.510 34.628 1.00 98.19 132 HIS A CA 1
ATOM 1030 C C . HIS A 1 132 ? -26.506 -4.331 34.997 1.00 98.19 132 HIS A C 1
ATOM 1032 O O . HIS A 1 132 ? -27.288 -3.900 35.845 1.00 98.19 132 HIS A O 1
ATOM 1038 N N . ALA A 1 133 ? -26.660 -5.535 34.437 1.00 98.06 133 ALA A N 1
ATOM 1039 C CA . ALA A 1 133 ? -27.755 -6.433 34.806 1.00 98.06 133 ALA A CA 1
ATOM 1040 C C . ALA A 1 133 ? -27.707 -6.811 36.299 1.00 98.06 133 ALA A C 1
ATOM 1042 O O . ALA A 1 133 ? -28.740 -6.877 36.971 1.00 98.06 133 ALA A O 1
ATOM 1043 N N . ARG A 1 134 ? -26.502 -7.016 36.853 1.00 98.25 134 ARG A N 1
ATOM 1044 C CA . ARG A 1 134 ? -26.327 -7.298 38.282 1.00 98.25 134 ARG A CA 1
ATOM 1045 C C . ARG A 1 134 ? -26.703 -6.106 39.160 1.00 98.25 134 ARG A C 1
ATOM 1047 O O . ARG A 1 134 ? -27.348 -6.318 40.185 1.00 98.25 134 ARG A O 1
ATOM 1054 N N . ILE A 1 135 ? -26.325 -4.889 38.771 1.00 98.31 135 ILE A N 1
ATOM 1055 C CA . ILE A 1 135 ? -26.699 -3.657 39.478 1.00 98.31 135 ILE A CA 1
ATOM 1056 C C . ILE A 1 135 ? -28.221 -3.506 39.497 1.00 98.31 135 ILE A C 1
ATOM 1058 O O . ILE A 1 135 ? -28.783 -3.366 40.578 1.00 98.31 135 ILE A O 1
ATOM 1062 N N . GLN A 1 136 ? -28.893 -3.653 38.351 1.00 98.31 136 GLN A N 1
ATOM 1063 C CA . GLN A 1 136 ? -30.358 -3.575 38.273 1.00 98.31 136 GLN A CA 1
ATOM 1064 C C . GLN A 1 136 ? -31.040 -4.607 39.183 1.00 98.31 136 GLN A C 1
ATOM 1066 O O . GLN A 1 136 ? -31.964 -4.277 39.923 1.00 98.31 136 GLN A O 1
ATOM 1071 N N . SER A 1 137 ? -30.554 -5.853 39.197 1.00 98.25 137 SER A N 1
ATOM 1072 C CA . SER A 1 137 ? -31.058 -6.880 40.119 1.00 98.25 137 SER A CA 1
ATOM 1073 C C . SER A 1 137 ? -30.886 -6.466 41.587 1.00 98.25 137 SER A C 1
ATOM 1075 O O . SER A 1 137 ? -31.833 -6.582 42.364 1.00 98.25 137 SER A O 1
ATOM 1077 N N . LEU A 1 138 ? -29.721 -5.941 41.973 1.00 98.12 138 LEU A N 1
ATOM 1078 C CA . LEU A 1 138 ? -29.480 -5.484 43.345 1.00 98.12 138 LEU A CA 1
ATOM 1079 C C . LEU A 1 138 ? -30.342 -4.272 43.722 1.00 98.12 138 LEU A C 1
ATOM 1081 O O . LEU A 1 138 ? -30.802 -4.188 44.859 1.00 98.12 138 LEU A O 1
ATOM 1085 N N . GLU A 1 139 ? -30.598 -3.353 42.792 1.00 98.31 139 GLU A N 1
ATOM 1086 C CA . GLU A 1 139 ? -31.512 -2.225 43.007 1.00 98.31 139 GLU A CA 1
ATOM 1087 C C . GLU A 1 139 ? -32.933 -2.718 43.306 1.00 98.31 139 GLU A C 1
ATOM 1089 O O . GLU A 1 139 ? -33.538 -2.280 44.289 1.00 98.31 139 GLU A O 1
ATOM 1094 N N . THR A 1 140 ? -33.430 -3.702 42.547 1.00 98.19 140 THR A N 1
ATOM 1095 C CA . THR A 1 140 ? -34.744 -4.309 42.820 1.00 98.19 140 THR A CA 1
ATOM 1096 C C . THR A 1 140 ? -34.792 -5.015 44.180 1.00 98.19 140 THR A C 1
ATOM 1098 O O . THR A 1 140 ? -35.758 -4.848 44.931 1.00 98.19 140 THR A O 1
ATOM 1101 N N . ASP A 1 141 ? -33.731 -5.731 44.566 1.00 98.06 141 ASP A N 1
ATOM 1102 C CA . ASP A 1 141 ? -33.629 -6.363 45.887 1.00 98.06 141 ASP A CA 1
ATOM 1103 C C . ASP A 1 141 ? -33.643 -5.309 47.008 1.00 98.06 141 ASP A C 1
ATOM 1105 O O . ASP A 1 141 ? -34.352 -5.456 48.006 1.00 98.06 141 ASP A O 1
ATOM 1109 N N . ILE A 1 142 ? -32.927 -4.194 46.836 1.00 98.38 142 ILE A N 1
ATOM 1110 C CA . ILE A 1 142 ? -32.932 -3.081 47.794 1.00 98.38 142 ILE A CA 1
ATOM 1111 C C . ILE A 1 142 ? -34.339 -2.484 47.932 1.00 98.38 142 ILE A C 1
ATOM 1113 O O . ILE A 1 142 ? -34.775 -2.198 49.052 1.00 98.38 142 ILE A O 1
ATOM 1117 N N . GLU A 1 143 ? -35.072 -2.297 46.835 1.00 98.19 143 GLU A N 1
ATOM 1118 C CA . GLU A 1 143 ? -36.448 -1.791 46.881 1.00 98.19 143 GLU A CA 1
ATOM 1119 C C . GLU A 1 143 ? -37.406 -2.742 47.606 1.00 98.19 143 GLU A C 1
ATOM 1121 O O . GLU A 1 143 ? -38.223 -2.296 48.421 1.00 98.19 143 GLU A O 1
ATOM 1126 N N . THR A 1 144 ? -37.304 -4.050 47.357 1.00 98.25 144 THR A N 1
ATOM 1127 C CA . THR A 1 144 ? -38.133 -5.048 48.054 1.00 98.25 144 THR A CA 1
ATOM 1128 C C . THR A 1 144 ? -37.820 -5.094 49.550 1.00 98.25 144 THR A C 1
ATOM 1130 O O . THR A 1 144 ? -38.743 -5.085 50.372 1.00 98.25 144 THR A O 1
ATOM 1133 N N . LEU A 1 145 ? -36.539 -5.037 49.929 1.00 98.00 145 LEU A N 1
ATOM 1134 C CA . LEU A 1 145 ? -36.115 -4.957 51.328 1.00 98.00 145 LEU A CA 1
ATOM 1135 C C . LEU A 1 145 ? -36.615 -3.676 52.003 1.00 98.00 145 LEU A C 1
ATOM 1137 O O . LEU A 1 145 ? -37.124 -3.741 53.123 1.00 98.00 145 LEU A O 1
ATOM 1141 N N . LYS A 1 146 ? -36.551 -2.520 51.328 1.00 98.38 146 LYS A N 1
ATOM 1142 C CA . LYS A 1 146 ? -37.111 -1.256 51.841 1.00 98.38 146 LYS A CA 1
ATOM 1143 C C . LYS A 1 146 ? -38.615 -1.369 52.114 1.00 98.38 146 LYS A C 1
ATOM 1145 O O . LYS A 1 146 ? -39.067 -0.947 53.181 1.00 98.38 146 LYS A O 1
ATOM 1150 N N . LYS A 1 147 ? -39.383 -1.974 51.199 1.00 98.12 147 LYS A N 1
ATOM 1151 C CA . LYS A 1 147 ? -40.826 -2.230 51.387 1.00 98.12 147 LYS A CA 1
ATOM 1152 C C . LYS A 1 147 ? -41.085 -3.154 52.581 1.00 98.12 147 LYS A C 1
ATOM 1154 O O . LYS A 1 147 ? -41.934 -2.842 53.414 1.00 98.12 147 LYS A O 1
ATOM 1159 N N . SER A 1 148 ? -40.314 -4.235 52.711 1.00 97.94 148 SER A N 1
ATOM 1160 C CA . SER A 1 148 ? -40.401 -5.165 53.846 1.00 97.94 148 SER A CA 1
ATOM 1161 C C . SER A 1 148 ? -40.110 -4.476 55.187 1.00 97.94 148 SER A C 1
ATOM 1163 O O . SER A 1 148 ? -40.891 -4.596 56.130 1.00 97.94 148 SER A O 1
ATOM 1165 N N . ILE A 1 149 ? -39.049 -3.661 55.259 1.00 98.25 149 ILE A N 1
ATOM 1166 C CA . ILE A 1 149 ? -38.723 -2.858 56.450 1.00 98.25 149 ILE A CA 1
ATOM 1167 C C . ILE A 1 149 ? -39.872 -1.906 56.803 1.00 98.25 149 ILE A C 1
ATOM 1169 O O . ILE A 1 149 ? -40.235 -1.804 57.974 1.00 98.25 149 ILE A O 1
ATOM 1173 N N . SER A 1 150 ? -40.462 -1.226 55.814 1.00 98.12 150 SER A N 1
ATOM 1174 C CA . SER A 1 150 ? -41.612 -0.339 56.034 1.00 98.12 150 SER A CA 1
ATOM 1175 C C . SER A 1 150 ? -42.813 -1.097 56.611 1.00 98.12 150 SER A C 1
ATOM 1177 O O . SER A 1 150 ? -43.407 -0.642 57.588 1.00 98.12 150 SER A O 1
ATOM 1179 N N . SER A 1 151 ? -43.128 -2.275 56.062 1.00 98.12 151 SER A N 1
ATOM 1180 C CA . SER A 1 151 ? -44.213 -3.133 56.554 1.00 98.12 151 SER A CA 1
ATOM 1181 C C . SER A 1 151 ? -43.967 -3.591 57.992 1.00 98.12 151 SER A C 1
ATOM 1183 O O . SER A 1 151 ? -44.854 -3.471 58.834 1.00 98.12 151 SER A O 1
ATOM 1185 N N . MET A 1 152 ? -42.754 -4.061 58.305 1.00 97.81 152 MET A N 1
ATOM 1186 C CA . MET A 1 152 ? -42.396 -4.472 59.668 1.00 97.81 152 MET A CA 1
ATOM 1187 C C . MET A 1 152 ? -42.478 -3.305 60.656 1.00 97.81 152 MET A C 1
ATOM 1189 O O . MET A 1 152 ? -42.949 -3.488 61.774 1.00 97.81 152 MET A O 1
ATOM 1193 N N . ARG A 1 153 ? -42.063 -2.093 60.261 1.00 98.12 153 ARG A N 1
ATOM 1194 C CA . ARG A 1 153 ? -42.198 -0.894 61.106 1.00 98.12 153 ARG A CA 1
ATOM 1195 C C . ARG A 1 153 ? -43.662 -0.559 61.399 1.00 98.12 153 ARG A C 1
ATOM 1197 O O . ARG A 1 153 ? -43.983 -0.234 62.539 1.00 98.12 153 ARG A O 1
ATOM 1204 N N . GLN A 1 154 ? -44.540 -0.668 60.402 1.00 98.00 154 GLN A N 1
ATOM 1205 C CA . GLN A 1 154 ? -45.980 -0.456 60.577 1.00 98.00 154 GLN A CA 1
ATOM 1206 C C . GLN A 1 154 ? -46.609 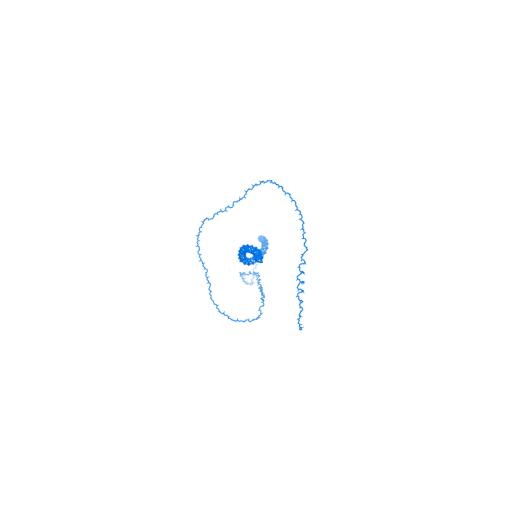-1.519 61.491 1.00 98.00 154 GLN A C 1
ATOM 1208 O O . GLN A 1 154 ? -47.387 -1.184 62.387 1.00 98.00 154 GLN A O 1
ATOM 1213 N N . GLU A 1 155 ? -46.255 -2.791 61.301 1.00 97.69 155 GLU A N 1
ATOM 1214 C CA . GLU A 1 155 ? -46.709 -3.887 62.161 1.00 97.69 155 GLU A CA 1
ATOM 1215 C C . GLU A 1 155 ? -46.237 -3.688 63.606 1.00 97.69 155 GLU A C 1
ATOM 1217 O O . GLU A 1 155 ? -47.027 -3.843 64.537 1.00 97.69 155 GLU A O 1
ATOM 1222 N N . ASN A 1 156 ? -44.977 -3.283 63.796 1.00 97.62 156 ASN A N 1
ATOM 1223 C CA . ASN A 1 156 ? -44.422 -3.028 65.121 1.00 97.62 156 ASN A CA 1
ATOM 1224 C C . ASN A 1 156 ? -45.158 -1.877 65.820 1.00 97.62 156 ASN A C 1
ATOM 1226 O O . ASN A 1 156 ? -45.632 -2.055 66.933 1.00 97.62 156 ASN A O 1
ATOM 1230 N N . SER A 1 157 ? -45.390 -0.758 65.124 1.00 97.75 157 SER A N 1
ATOM 1231 C CA . SER A 1 157 ? -46.196 0.352 65.657 1.00 97.75 157 SER A CA 1
ATOM 1232 C C . SER A 1 157 ? -47.627 -0.076 66.015 1.00 97.75 157 SER A C 1
ATOM 1234 O O . SER A 1 157 ? -48.173 0.346 67.033 1.00 97.75 157 SER A O 1
ATOM 1236 N N . THR A 1 158 ? -48.239 -0.953 65.215 1.00 97.94 158 THR A N 1
ATOM 1237 C CA . THR A 1 158 ? -49.577 -1.496 65.504 1.00 97.94 158 THR A CA 1
ATOM 1238 C C . THR A 1 158 ? -49.570 -2.354 66.771 1.00 97.94 158 THR A C 1
ATOM 1240 O O . THR A 1 158 ? -50.468 -2.230 67.606 1.00 97.94 158 THR A O 1
ATOM 1243 N N . LYS A 1 159 ? -48.549 -3.203 66.938 1.00 98.00 159 LYS A N 1
ATOM 1244 C CA . LYS A 1 159 ? -48.359 -4.031 68.136 1.00 98.00 159 LYS A CA 1
ATOM 1245 C C . LYS A 1 159 ? -48.074 -3.185 69.375 1.00 98.00 159 LYS A C 1
ATOM 1247 O O . LYS A 1 159 ? -48.684 -3.448 70.405 1.00 98.00 159 LYS A O 1
ATOM 1252 N N . ASP A 1 160 ? -47.239 -2.155 69.268 1.00 97.94 160 ASP A N 1
ATOM 1253 C CA . ASP A 1 160 ? -46.941 -1.229 70.366 1.00 97.94 160 ASP A CA 1
ATOM 1254 C C . ASP A 1 160 ? -48.215 -0.518 70.853 1.00 97.94 160 ASP A C 1
ATOM 1256 O O . ASP A 1 160 ? -48.519 -0.533 72.046 1.00 97.94 160 ASP A O 1
ATOM 1260 N N . ASN A 1 161 ? -49.042 -0.014 69.928 1.00 98.06 161 ASN A N 1
ATOM 1261 C CA . ASN A 1 161 ? -50.348 0.572 70.259 1.00 98.06 161 ASN A CA 1
ATOM 1262 C C . ASN A 1 161 ? -51.289 -0.438 70.941 1.00 98.06 161 ASN A C 1
ATOM 1264 O O . ASN A 1 161 ? -52.052 -0.086 71.843 1.00 98.06 161 ASN A O 1
ATOM 1268 N N . GLN A 1 162 ? -51.268 -1.703 70.511 1.00 98.00 162 GLN A N 1
ATOM 1269 C CA . GLN A 1 162 ? -52.074 -2.756 71.128 1.00 98.00 162 GLN A CA 1
ATOM 1270 C C . GLN A 1 162 ? -51.582 -3.098 72.540 1.00 98.00 162 GLN A C 1
ATOM 1272 O O . GLN A 1 162 ? -52.404 -3.302 73.435 1.00 98.00 162 GLN A O 1
ATOM 1277 N N . ILE A 1 163 ? -50.264 -3.136 72.755 1.00 97.94 163 ILE A N 1
ATOM 1278 C CA . ILE A 1 163 ? -49.659 -3.320 74.079 1.00 97.94 163 ILE A CA 1
ATOM 1279 C C . ILE A 1 163 ? -50.097 -2.188 75.008 1.00 97.94 163 ILE A C 1
ATOM 1281 O O . ILE A 1 163 ? -50.564 -2.465 76.111 1.00 97.94 163 ILE A O 1
ATOM 1285 N N . GLU A 1 164 ? -50.024 -0.936 74.554 1.00 98.12 164 GLU A N 1
ATOM 1286 C CA . GLU A 1 164 ? -50.435 0.225 75.347 1.00 98.12 164 GLU A CA 1
ATOM 1287 C C . GLU A 1 164 ? -51.925 0.157 75.734 1.00 98.12 164 GLU A C 1
ATOM 1289 O O . GLU A 1 164 ? -52.286 0.369 76.893 1.00 98.12 164 GLU A O 1
ATOM 1294 N N . ARG A 1 165 ? -52.807 -0.228 74.800 1.00 98.00 165 ARG A N 1
ATOM 1295 C CA . ARG A 1 165 ? -54.238 -0.445 75.090 1.00 98.00 165 ARG A CA 1
ATOM 1296 C C . ARG A 1 165 ? -54.463 -1.526 76.146 1.00 98.00 165 ARG A C 1
ATOM 1298 O O . ARG A 1 165 ? -55.268 -1.329 77.054 1.00 98.00 165 ARG A O 1
ATOM 1305 N N . LEU A 1 166 ? -53.763 -2.655 76.036 1.00 97.69 166 LEU A N 1
ATOM 1306 C CA . LEU A 1 166 ? -53.861 -3.751 77.004 1.00 97.69 166 LEU A CA 1
ATOM 1307 C C . LEU A 1 166 ? -53.319 -3.352 78.382 1.00 97.69 166 LEU A C 1
ATOM 1309 O O . LEU A 1 166 ? -53.883 -3.763 79.394 1.00 97.69 166 LEU A O 1
ATOM 1313 N N . GLN A 1 167 ? -52.260 -2.540 78.437 1.00 97.88 167 GLN A N 1
ATOM 1314 C CA . GLN A 1 167 ? -51.731 -1.996 79.691 1.00 97.88 167 GLN A CA 1
ATOM 1315 C C . GLN A 1 167 ? -52.759 -1.099 80.389 1.00 97.88 167 GLN A C 1
ATOM 1317 O O . GLN A 1 167 ? -53.053 -1.340 81.558 1.00 97.88 167 GLN A O 1
ATOM 1322 N N . ARG A 1 168 ? -53.387 -0.162 79.663 1.00 97.94 168 ARG A N 1
ATOM 1323 C CA . ARG A 1 168 ? -54.460 0.690 80.211 1.00 97.94 168 ARG A CA 1
ATOM 1324 C C . ARG A 1 168 ? -55.663 -0.125 80.692 1.00 97.94 168 ARG A C 1
ATOM 1326 O O . ARG A 1 168 ? -56.172 0.114 81.780 1.00 97.94 168 ARG A O 1
ATOM 1333 N N . ALA A 1 169 ? -56.095 -1.125 79.919 1.00 97.62 169 ALA A N 1
ATOM 1334 C CA . ALA A 1 169 ? -57.193 -2.008 80.323 1.00 97.62 169 ALA A CA 1
ATOM 1335 C C . ALA A 1 169 ? -56.857 -2.809 81.593 1.00 97.62 169 ALA A C 1
ATOM 1337 O O . ALA A 1 169 ? -57.706 -2.996 82.462 1.00 97.62 169 ALA A O 1
ATOM 1338 N N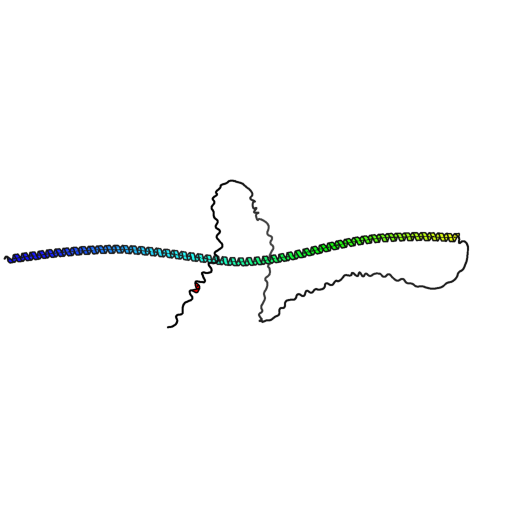 . ARG A 1 170 ? -55.607 -3.270 81.728 1.00 98.12 170 ARG A N 1
ATOM 1339 C CA . ARG A 1 170 ? -55.128 -3.946 82.939 1.00 98.12 170 ARG A CA 1
ATOM 1340 C C . ARG A 1 170 ? -55.131 -3.012 84.151 1.00 98.12 170 ARG A C 1
ATOM 1342 O O . ARG A 1 170 ? -55.481 -3.467 85.236 1.00 98.12 170 ARG A O 1
ATOM 1349 N N . GLU A 1 171 ? -54.699 -1.763 83.989 1.00 98.19 171 GLU A N 1
ATOM 1350 C CA . GLU A 1 171 ? -54.737 -0.752 85.056 1.00 98.19 171 GLU A CA 1
ATOM 1351 C C . GLU A 1 171 ? -56.176 -0.487 85.499 1.00 98.19 171 GLU A C 1
ATOM 1353 O O . GLU A 1 171 ? -56.471 -0.627 86.680 1.00 98.19 171 GLU A O 1
ATOM 1358 N N . GLN A 1 172 ? -57.095 -0.285 84.555 1.00 97.62 172 GLN A N 1
ATOM 1359 C CA . GLN A 1 172 ? -58.516 -0.112 84.858 1.00 97.62 172 GLN A CA 1
ATOM 1360 C C . GLN A 1 172 ? -59.105 -1.303 85.632 1.00 97.62 172 GLN A C 1
ATOM 1362 O O . GLN A 1 172 ? -59.755 -1.113 86.652 1.00 97.62 172 GLN A O 1
ATOM 1367 N N . LEU A 1 173 ? -58.824 -2.542 85.212 1.00 97.75 173 LEU A N 1
ATOM 1368 C CA . LEU A 1 173 ? -59.279 -3.735 85.939 1.00 97.75 173 LEU A CA 1
ATOM 1369 C C . LEU A 1 173 ? -58.679 -3.846 87.349 1.00 97.75 173 LEU A C 1
ATOM 1371 O O . LEU A 1 173 ? -59.283 -4.455 88.235 1.00 97.75 173 LEU A O 1
ATOM 1375 N N . LYS A 1 174 ? -57.473 -3.311 87.561 1.00 98.19 174 LYS A N 1
ATOM 1376 C CA . LYS A 1 174 ? -56.846 -3.263 88.884 1.00 98.19 174 LYS A CA 1
ATOM 1377 C C . LYS A 1 174 ? -57.573 -2.259 89.783 1.00 98.19 174 LYS A C 1
ATOM 1379 O O . LYS A 1 174 ? -57.859 -2.613 90.925 1.00 98.19 174 LYS A O 1
ATOM 1384 N N . ASP A 1 175 ? -57.910 -1.088 89.254 1.00 97.69 175 ASP A N 1
ATOM 1385 C CA . ASP A 1 175 ? -58.671 -0.057 89.967 1.00 97.69 175 ASP A CA 1
ATOM 1386 C C . ASP A 1 175 ? -60.099 -0.542 90.275 1.00 97.69 175 ASP A C 1
ATOM 1388 O O . ASP A 1 175 ? -60.560 -0.435 91.411 1.00 97.69 175 ASP A O 1
ATOM 1392 N N . ASP A 1 176 ? -60.769 -1.188 89.312 1.00 97.25 176 ASP A N 1
ATOM 1393 C CA . ASP A 1 176 ? -62.089 -1.808 89.504 1.00 97.25 176 ASP A CA 1
ATOM 1394 C C . ASP A 1 176 ? -62.051 -2.872 90.613 1.00 97.25 176 ASP A C 1
ATOM 1396 O O . ASP A 1 176 ? -62.939 -2.937 91.466 1.00 97.25 176 ASP A O 1
ATOM 1400 N N . LYS A 1 177 ? -61.000 -3.703 90.637 1.00 97.69 177 LYS A N 1
ATOM 1401 C CA . LYS A 1 177 ? -60.788 -4.698 91.698 1.00 97.69 177 LYS A CA 1
ATOM 1402 C C . LYS A 1 177 ? -60.603 -4.034 93.065 1.00 97.69 177 LYS A C 1
ATOM 1404 O O . LYS A 1 177 ? -61.129 -4.538 94.055 1.00 97.69 177 LYS A O 1
ATOM 1409 N N . GLU A 1 178 ? -59.850 -2.941 93.136 1.00 97.75 178 GLU A N 1
ATOM 1410 C CA . GLU A 1 178 ? -59.642 -2.187 94.375 1.00 97.75 178 GLU A CA 1
ATOM 1411 C C . GLU A 1 178 ? -60.952 -1.560 94.875 1.00 97.75 178 GLU A C 1
ATOM 1413 O O . GLU A 1 178 ? -61.304 -1.722 96.043 1.00 97.75 178 GLU A O 1
ATOM 1418 N N . MET A 1 179 ? -61.742 -0.968 93.978 1.00 97.00 179 MET A N 1
ATOM 1419 C CA . MET A 1 179 ? -63.074 -0.434 94.281 1.00 97.00 179 MET A CA 1
ATOM 1420 C C . MET A 1 179 ? -64.050 -1.512 94.767 1.00 97.00 179 MET A C 1
ATOM 1422 O O . MET A 1 179 ? -64.787 -1.288 95.730 1.00 97.00 179 MET A O 1
ATOM 1426 N N . LEU A 1 180 ? -64.051 -2.693 94.141 1.00 96.88 180 LEU A N 1
ATOM 1427 C CA . LEU A 1 180 ? -64.858 -3.831 94.590 1.00 96.88 180 LEU A CA 1
ATOM 1428 C C . LEU A 1 180 ? -64.436 -4.324 95.975 1.00 96.88 180 LEU A C 1
ATOM 1430 O O . LEU A 1 180 ? -65.306 -4.654 96.778 1.00 96.88 180 LEU A O 1
ATOM 1434 N N . ASN A 1 181 ? -63.134 -4.345 96.273 1.00 96.94 181 ASN A N 1
ATOM 1435 C CA . ASN A 1 181 ? -62.649 -4.679 97.611 1.00 96.94 181 ASN A CA 1
ATOM 1436 C C . ASN A 1 181 ? -63.140 -3.656 98.650 1.00 96.94 181 ASN A C 1
ATOM 1438 O O . ASN A 1 181 ? -63.681 -4.059 99.674 1.00 96.94 181 ASN A O 1
ATOM 1442 N N . ILE A 1 182 ? -63.062 -2.351 98.361 1.00 96.69 182 ILE A N 1
ATOM 1443 C CA . ILE A 1 182 ? -63.593 -1.297 99.248 1.00 96.69 182 ILE A CA 1
ATOM 1444 C C . ILE A 1 182 ? -65.107 -1.462 99.458 1.00 96.69 182 ILE A C 1
ATOM 1446 O O . ILE A 1 182 ? -65.603 -1.359 100.581 1.00 96.69 182 ILE A O 1
ATOM 1450 N N . ALA A 1 183 ? -65.859 -1.729 98.386 1.00 96.50 183 ALA A N 1
ATOM 1451 C CA . ALA A 1 183 ? -67.300 -1.955 98.465 1.00 96.50 183 ALA A CA 1
ATOM 1452 C C . ALA A 1 183 ? -67.640 -3.209 99.288 1.00 96.50 183 ALA A C 1
ATOM 1454 O O . ALA A 1 183 ? -68.601 -3.194 100.061 1.00 96.50 183 ALA A O 1
ATOM 1455 N N . LEU A 1 184 ? -66.848 -4.276 99.151 1.00 96.62 184 LEU A N 1
ATOM 1456 C CA . LEU A 1 184 ? -66.986 -5.498 99.936 1.00 96.62 184 LEU A CA 1
ATOM 1457 C C . LEU A 1 184 ? -66.722 -5.233 101.422 1.00 96.62 184 LEU A C 1
ATOM 1459 O O . LEU A 1 184 ? -67.546 -5.623 102.247 1.00 96.62 184 LEU A O 1
ATOM 1463 N N . ASP A 1 185 ? -65.640 -4.530 101.757 1.00 96.06 185 ASP A N 1
ATOM 1464 C CA . ASP A 1 185 ? -65.304 -4.157 103.137 1.00 96.06 185 ASP A CA 1
ATOM 1465 C C . ASP A 1 185 ? -66.402 -3.276 103.752 1.00 96.06 185 ASP A C 1
ATOM 1467 O O . ASP A 1 185 ? -66.858 -3.522 104.871 1.00 96.06 185 ASP A O 1
ATOM 1471 N N . SER A 1 186 ? -66.909 -2.297 102.994 1.00 96.19 186 SER A N 1
ATOM 1472 C CA . SER A 1 186 ? -68.043 -1.459 103.405 1.00 96.19 186 SER A CA 1
ATOM 1473 C C . SER A 1 186 ? -69.302 -2.292 103.673 1.00 96.19 186 SER A C 1
ATOM 1475 O O . SER A 1 186 ? -69.975 -2.097 104.689 1.00 96.19 186 SER A O 1
ATOM 1477 N N . LYS A 1 187 ? -69.600 -3.277 102.815 1.00 96.38 187 LYS A N 1
ATOM 1478 C CA . LYS A 1 187 ? -70.722 -4.204 103.019 1.00 96.38 187 LYS A CA 1
ATOM 1479 C C . LYS A 1 187 ? -70.520 -5.122 104.222 1.00 96.38 187 LYS A C 1
ATOM 1481 O O . LYS A 1 187 ? -71.482 -5.378 104.942 1.00 96.38 187 LYS A O 1
ATOM 1486 N N . GLN A 1 188 ? -69.303 -5.596 104.478 1.00 95.31 188 GLN A N 1
ATOM 1487 C CA . GLN A 1 188 ? -68.996 -6.386 105.674 1.00 95.31 188 GLN A CA 1
ATOM 1488 C C . GLN A 1 188 ? -69.209 -5.568 106.953 1.00 95.31 188 GLN A C 1
ATOM 1490 O O . GLN A 1 188 ? -69.844 -6.064 107.884 1.00 95.31 188 GLN A O 1
ATOM 1495 N N . GLN A 1 189 ? -68.771 -4.305 106.970 1.00 96.19 189 GLN A N 1
ATOM 1496 C CA . GLN A 1 189 ? -69.032 -3.383 108.080 1.00 96.19 189 GLN A CA 1
ATOM 1497 C C . GLN A 1 189 ? -70.537 -3.151 108.289 1.00 96.19 189 GLN A C 1
ATOM 1499 O O . GLN A 1 189 ? -71.011 -3.186 109.423 1.00 96.19 189 GLN A O 1
ATOM 1504 N N . GLU A 1 190 ? -71.312 -2.965 107.214 1.00 92.81 190 GLU A N 1
ATOM 1505 C CA . GLU A 1 190 ? -72.775 -2.827 107.285 1.00 92.81 190 GLU A CA 1
ATOM 1506 C C . GLU A 1 190 ? -73.438 -4.078 107.888 1.00 92.81 190 GLU A C 1
ATOM 1508 O O . GLU A 1 190 ? -74.265 -3.969 108.797 1.00 92.81 190 GLU A O 1
ATOM 1513 N N . VAL A 1 191 ? -73.051 -5.273 107.430 1.00 92.94 191 VAL A N 1
ATOM 1514 C CA . VAL A 1 191 ? -73.555 -6.548 107.966 1.00 92.94 191 VAL A CA 1
ATOM 1515 C C . VAL A 1 191 ? -73.170 -6.721 109.434 1.00 92.94 191 VAL A C 1
ATOM 1517 O O . VAL A 1 191 ? -73.994 -7.171 110.230 1.00 92.94 191 VAL A O 1
ATOM 1520 N N . GLU A 1 192 ? -71.954 -6.345 109.827 1.00 91.31 192 GLU A N 1
ATOM 1521 C CA . GLU A 1 192 ? -71.520 -6.386 111.223 1.00 91.31 192 GLU A CA 1
ATOM 1522 C C . GLU A 1 192 ? -72.334 -5.420 112.101 1.00 91.31 192 GLU A C 1
ATOM 1524 O O . GLU A 1 192 ? -72.778 -5.799 113.187 1.00 91.31 192 GLU A O 1
ATOM 1529 N N . LEU A 1 193 ? -72.615 -4.205 111.621 1.00 90.19 193 LEU A N 1
ATOM 1530 C CA . LEU A 1 193 ? -73.498 -3.248 112.298 1.00 90.19 193 LEU A CA 1
ATOM 1531 C C . LEU A 1 193 ? -74.933 -3.772 112.419 1.00 90.19 193 LEU A C 1
ATOM 1533 O O . LEU A 1 193 ? -75.538 -3.639 113.482 1.00 90.19 193 LEU A O 1
ATOM 1537 N N . LEU A 1 194 ? -75.478 -4.403 111.375 1.00 89.56 194 LEU A N 1
ATOM 1538 C CA . LEU A 1 194 ? -76.789 -5.057 111.432 1.00 89.56 194 LEU A CA 1
ATOM 1539 C C . LEU A 1 194 ? -76.787 -6.227 112.418 1.00 89.56 194 LEU A C 1
ATOM 1541 O O . LEU A 1 194 ? -77.726 -6.358 113.201 1.00 89.56 194 LEU A O 1
ATOM 1545 N N . ARG A 1 195 ? -75.721 -7.034 112.445 1.00 88.38 195 ARG A N 1
ATOM 1546 C CA . ARG A 1 195 ? -75.538 -8.104 113.434 1.00 88.38 195 ARG A CA 1
ATOM 1547 C C . ARG A 1 195 ? -75.497 -7.543 114.856 1.00 88.38 195 ARG A C 1
ATOM 1549 O O . ARG A 1 195 ? -76.078 -8.157 115.739 1.00 88.38 195 ARG A O 1
ATOM 1556 N N . ARG A 1 196 ? -74.894 -6.372 115.079 1.00 85.44 196 ARG A N 1
ATOM 1557 C CA . ARG A 1 196 ? -74.942 -5.667 116.375 1.00 85.44 196 ARG A CA 1
ATOM 1558 C C . ARG A 1 196 ? -76.336 -5.106 116.684 1.00 85.44 196 ARG A C 1
ATOM 1560 O O . ARG A 1 196 ? -76.787 -5.203 117.813 1.00 85.44 196 ARG A O 1
ATOM 1567 N N . LYS A 1 197 ? -77.039 -4.550 115.690 1.00 85.38 197 LYS A N 1
ATOM 1568 C CA . LYS A 1 197 ? -78.366 -3.927 115.858 1.00 85.38 197 LYS A CA 1
ATOM 1569 C C . LYS A 1 197 ? -79.502 -4.940 116.069 1.00 85.38 197 LYS A C 1
ATOM 1571 O O . LYS A 1 197 ? -80.445 -4.642 116.791 1.00 85.38 197 LYS A O 1
ATOM 1576 N N . TYR A 1 198 ? -79.438 -6.102 115.416 1.00 77.56 198 TYR A N 1
ATOM 1577 C CA . TYR A 1 198 ? -80.497 -7.124 115.416 1.00 77.56 198 TYR A CA 1
ATOM 1578 C C . TYR A 1 198 ? -80.095 -8.440 116.099 1.00 77.56 198 TYR A C 1
ATOM 1580 O O . TYR A 1 198 ? -80.962 -9.254 116.399 1.00 77.56 198 TYR A O 1
ATOM 1588 N N . GLY A 1 199 ? -78.803 -8.676 116.338 1.00 58.44 199 GLY A N 1
ATOM 1589 C CA . GLY A 1 199 ? -78.276 -9.908 116.936 1.00 58.44 199 GLY A CA 1
ATOM 1590 C C . GLY A 1 199 ? -78.048 -9.846 118.447 1.00 58.44 199 GLY A C 1
ATOM 1591 O O . GLY A 1 199 ? -77.381 -10.727 118.985 1.00 58.44 199 GLY A O 1
ATOM 1592 N N . ASP A 1 200 ? -78.609 -8.857 119.144 1.00 47.53 200 ASP A N 1
ATOM 1593 C CA . ASP A 1 200 ? -78.433 -8.647 120.588 1.00 47.53 200 ASP A CA 1
ATOM 1594 C C . ASP A 1 200 ? -79.347 -9.549 121.447 1.00 47.53 200 ASP A C 1
ATOM 1596 O O . ASP A 1 200 ? -80.008 -9.128 122.395 1.00 47.53 200 ASP A O 1
ATOM 1600 N N . GLY A 1 201 ? -79.434 -10.833 121.089 1.00 48.75 201 GLY A N 1
ATOM 1601 C CA . GLY A 1 201 ? -80.338 -11.758 121.761 1.00 48.75 201 GLY A CA 1
ATOM 1602 C C . GLY A 1 201 ? -80.143 -13.225 121.410 1.00 48.75 201 GLY A C 1
ATOM 1603 O O . GLY A 1 201 ? -81.048 -13.820 120.833 1.00 48.75 201 GLY A O 1
ATOM 1604 N N . ARG A 1 202 ? -79.005 -13.822 121.801 1.00 42.66 202 ARG A N 1
ATOM 1605 C CA . ARG A 1 202 ? -78.958 -15.052 122.630 1.00 42.66 202 ARG A CA 1
ATOM 1606 C C . ARG A 1 202 ? -77.565 -15.688 122.697 1.00 42.66 202 ARG A C 1
ATOM 1608 O O . ARG A 1 202 ? -76.975 -16.072 121.694 1.00 42.66 202 ARG A O 1
ATOM 1615 N N . GLN A 1 203 ? -77.122 -15.884 123.938 1.00 45.69 203 GLN A N 1
ATOM 1616 C CA . GLN A 1 203 ? -76.228 -16.959 124.361 1.00 45.69 203 GLN A CA 1
ATOM 1617 C C . GLN A 1 203 ? -76.690 -18.312 123.792 1.00 45.69 203 GLN A C 1
ATOM 1619 O O . GLN A 1 203 ? -77.868 -18.645 123.904 1.00 45.69 203 GLN A O 1
ATOM 1624 N N . SER A 1 204 ? -75.760 -19.131 123.300 1.00 39.81 204 SER A N 1
ATOM 1625 C CA . SER A 1 204 ? -75.797 -20.576 123.544 1.00 39.81 204 SER A CA 1
ATOM 1626 C C . SER A 1 204 ? -74.418 -21.177 123.305 1.00 39.81 204 SER A C 1
ATOM 1628 O O . SER A 1 204 ? -73.885 -21.168 122.199 1.00 39.81 204 SER A O 1
ATOM 1630 N N . THR A 1 205 ? -73.863 -21.700 124.388 1.00 48.09 205 THR A N 1
ATOM 1631 C CA . THR A 1 205 ? -72.820 -22.722 124.452 1.00 48.09 205 THR A CA 1
ATOM 1632 C C . THR A 1 205 ? -73.100 -23.883 123.494 1.00 48.09 205 THR A C 1
ATOM 1634 O O . THR A 1 205 ? -74.265 -24.226 123.332 1.00 48.09 205 THR A O 1
ATOM 1637 N N . HIS A 1 206 ? -72.053 -24.466 122.891 1.00 40.91 206 HIS A N 1
ATOM 1638 C CA . HIS A 1 206 ? -71.770 -25.913 122.766 1.00 40.91 206 HIS A CA 1
ATOM 1639 C C . HIS A 1 206 ? -70.631 -26.148 121.742 1.00 40.91 206 HIS A C 1
ATOM 1641 O O . HIS A 1 206 ? -70.823 -26.051 120.536 1.00 40.91 206 HIS A O 1
ATOM 1647 N N . THR A 1 207 ? -69.434 -26.467 122.240 1.00 41.56 207 THR A N 1
ATOM 1648 C CA . THR A 1 207 ? -68.501 -27.449 121.639 1.00 41.56 207 THR A CA 1
ATOM 1649 C C . THR A 1 207 ? -69.087 -28.870 121.838 1.00 41.56 207 THR A C 1
ATOM 1651 O O . THR A 1 207 ? -69.952 -28.980 122.717 1.00 41.56 207 THR A O 1
ATOM 1654 N N . PRO A 1 208 ? -68.678 -29.966 121.136 1.00 50.31 208 PRO A N 1
ATOM 1655 C CA . PRO A 1 208 ? -67.350 -30.237 120.536 1.00 50.31 208 PRO A CA 1
ATOM 1656 C C . PRO A 1 208 ? -67.337 -31.038 119.193 1.00 50.31 208 PRO A C 1
ATOM 1658 O O . PRO A 1 208 ? -68.375 -31.501 118.738 1.00 50.31 208 PRO A O 1
ATOM 1661 N N . ILE A 1 209 ? -66.139 -31.241 118.608 1.00 41.28 209 ILE A N 1
ATOM 1662 C CA . ILE A 1 209 ? -65.554 -32.523 118.108 1.00 41.28 209 ILE A CA 1
ATOM 1663 C C . ILE A 1 209 ? -64.646 -32.372 116.870 1.00 41.28 209 ILE A C 1
ATOM 1665 O O . ILE A 1 209 ? -65.010 -31.789 115.854 1.00 41.28 209 ILE A O 1
ATOM 1669 N N . ASP A 1 210 ? -63.454 -32.950 117.046 1.00 37.16 210 ASP A N 1
ATOM 1670 C CA . ASP A 1 210 ? -62.284 -33.094 116.180 1.00 37.16 210 ASP A CA 1
ATOM 1671 C C . ASP A 1 210 ? -62.432 -34.104 115.022 1.00 37.16 210 ASP A C 1
ATOM 1673 O O . ASP A 1 210 ? -63.339 -34.934 115.019 1.00 37.16 210 ASP A O 1
ATOM 1677 N N . GLN A 1 211 ? -61.371 -34.117 114.190 1.00 39.00 211 GLN A N 1
ATOM 1678 C CA . GLN A 1 211 ? -60.850 -35.180 113.300 1.00 39.00 211 GLN A CA 1
ATOM 1679 C C . GLN A 1 211 ? -61.247 -35.027 111.816 1.00 39.00 211 GLN A C 1
ATOM 1681 O O . GLN A 1 211 ? -62.410 -34.828 111.504 1.00 39.00 211 GLN A O 1
ATOM 1686 N N . LEU A 1 212 ? -60.363 -35.114 110.810 1.00 40.09 212 LEU A N 1
ATOM 1687 C CA . LEU A 1 212 ? -59.046 -35.760 110.693 1.00 40.09 212 LEU A CA 1
ATOM 1688 C C . LEU A 1 212 ? -58.387 -35.342 109.345 1.00 40.09 212 LEU A C 1
ATOM 1690 O O . LEU A 1 212 ? -59.104 -35.146 108.368 1.00 40.09 212 LEU A O 1
ATOM 1694 N N . GLY A 1 213 ? -57.045 -35.319 109.281 1.00 34.34 213 GLY A N 1
ATOM 1695 C CA . GLY A 1 213 ? -56.246 -35.592 108.062 1.00 34.34 213 GLY A CA 1
ATOM 1696 C C . GLY A 1 213 ? -55.673 -34.372 107.314 1.00 34.34 213 GLY A C 1
ATOM 1697 O O . GLY A 1 213 ? -56.409 -33.630 106.680 1.00 34.34 213 GLY A O 1
ATOM 1698 N N . GLU A 1 214 ? -54.392 -34.021 107.498 1.00 37.84 214 GLU A N 1
ATOM 1699 C CA . GLU A 1 214 ? -53.192 -34.529 106.773 1.00 37.84 214 GLU A CA 1
ATOM 1700 C C . GLU A 1 214 ? -52.967 -33.851 105.407 1.00 37.84 214 GLU A C 1
ATOM 1702 O O . GLU A 1 214 ? -53.781 -33.952 104.500 1.00 37.84 214 GLU A O 1
ATOM 1707 N N . SER A 1 215 ? -52.002 -32.922 105.329 1.00 42.06 215 SER A N 1
ATOM 1708 C CA . SER A 1 215 ? -50.610 -33.126 104.857 1.00 42.06 215 SER A CA 1
ATOM 1709 C C . SER A 1 215 ? -50.548 -33.409 103.344 1.00 42.06 215 SER A C 1
ATOM 1711 O O . SER A 1 215 ? -51.222 -34.286 102.830 1.00 42.06 215 SER A O 1
ATOM 1713 N N . ILE A 1 216 ? -49.896 -32.553 102.546 1.00 47.12 216 ILE A N 1
ATOM 1714 C CA . ILE A 1 216 ? -48.637 -32.817 101.811 1.00 47.12 216 ILE A CA 1
ATOM 1715 C C . ILE A 1 216 ? -48.394 -31.523 100.989 1.00 47.12 216 ILE A C 1
ATOM 1717 O O . ILE A 1 216 ? -49.229 -31.131 100.184 1.00 47.12 216 ILE A O 1
ATOM 1721 N N . SER A 1 217 ? -47.435 -30.661 101.339 1.00 42.03 217 SER A N 1
ATOM 1722 C CA . SER A 1 217 ? -46.065 -30.649 100.800 1.00 42.03 217 SER A CA 1
ATOM 1723 C C . SER A 1 217 ? -45.981 -30.856 99.281 1.00 42.03 217 SER A C 1
ATOM 1725 O O . SER A 1 217 ? -46.115 -31.975 98.816 1.00 42.03 217 SER A O 1
ATOM 1727 N N . THR A 1 218 ? -45.710 -29.805 98.502 1.00 40.19 218 THR A N 1
ATOM 1728 C CA . THR A 1 218 ? -44.647 -29.773 97.468 1.00 40.19 218 THR A CA 1
ATOM 1729 C C . THR A 1 218 ? -44.776 -28.520 96.600 1.00 40.19 218 THR A C 1
ATOM 1731 O O . THR A 1 218 ? -45.617 -28.403 95.715 1.00 40.19 218 THR A O 1
ATOM 1734 N N . THR A 1 219 ? -43.851 -27.585 96.800 1.00 47.53 219 THR A N 1
ATOM 1735 C CA . THR A 1 219 ? -43.199 -26.938 95.660 1.00 47.53 219 THR A CA 1
ATOM 1736 C C . THR A 1 219 ? -42.513 -28.020 94.817 1.00 47.53 219 THR A C 1
ATOM 1738 O O . THR A 1 219 ? -41.969 -28.982 95.365 1.00 47.53 219 THR A O 1
ATOM 1741 N N . PRO A 1 220 ? -42.454 -27.837 93.491 1.00 48.44 220 PRO A N 1
ATOM 1742 C CA . PRO A 1 220 ? -41.116 -27.670 92.950 1.00 48.44 220 PRO A CA 1
ATOM 1743 C C . PRO A 1 220 ? -41.000 -26.489 91.981 1.00 48.44 220 PRO A C 1
ATOM 1745 O O . PRO A 1 220 ? -41.822 -26.260 91.105 1.00 48.44 220 PRO A O 1
ATOM 1748 N N . ALA A 1 221 ? -39.893 -25.782 92.187 1.00 36.59 221 ALA A N 1
ATOM 1749 C CA . ALA A 1 221 ? -38.913 -25.390 91.186 1.00 36.59 221 ALA A CA 1
ATOM 1750 C C . ALA A 1 221 ? -39.366 -24.613 89.939 1.00 36.59 221 ALA A C 1
ATOM 1752 O O . ALA A 1 221 ? -40.000 -25.107 89.012 1.00 36.59 221 ALA A O 1
ATOM 1753 N N . ALA A 1 222 ? -38.777 -23.422 89.852 1.00 39.25 222 ALA A N 1
ATOM 1754 C CA . ALA A 1 222 ? -38.269 -22.872 88.611 1.00 39.25 222 ALA A CA 1
ATOM 1755 C C . ALA A 1 222 ? -37.670 -23.957 87.695 1.00 39.25 222 ALA A C 1
ATOM 1757 O O . ALA A 1 222 ? -36.703 -24.622 88.066 1.00 39.25 222 ALA A O 1
ATOM 1758 N N . SER A 1 223 ? -38.160 -24.033 86.457 1.00 36.47 223 SER A N 1
ATOM 1759 C CA . SER A 1 223 ? -37.316 -24.436 85.336 1.00 36.47 223 SER A CA 1
ATOM 1760 C C . SER A 1 223 ? -36.767 -23.169 84.692 1.00 36.47 223 SER A C 1
ATOM 1762 O O . SER A 1 223 ? -37.415 -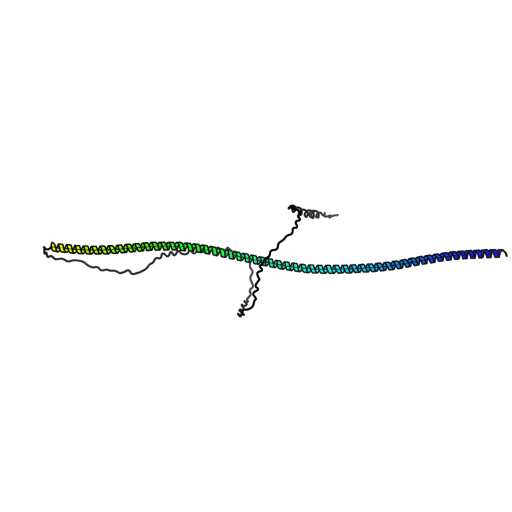22.471 83.911 1.00 36.47 223 SER A O 1
ATOM 1764 N N . ARG A 1 224 ? -35.559 -22.834 85.140 1.00 37.19 224 ARG A N 1
ATOM 1765 C CA . ARG A 1 224 ? -34.607 -21.986 84.436 1.00 37.19 224 ARG A CA 1
ATOM 1766 C C . ARG A 1 224 ? -34.326 -22.580 83.051 1.00 37.19 224 ARG A C 1
ATOM 1768 O O . ARG A 1 224 ? -34.094 -23.773 82.939 1.00 37.19 224 ARG A O 1
ATOM 1775 N N . LEU A 1 225 ? -34.193 -21.677 82.079 1.00 35.53 225 LEU A N 1
ATOM 1776 C CA . LEU A 1 225 ? -33.166 -21.685 81.032 1.00 35.53 225 LEU A CA 1
ATOM 1777 C C . LEU A 1 225 ? -33.017 -22.977 80.209 1.00 35.53 225 LEU A C 1
ATOM 1779 O O . LEU A 1 225 ? -32.332 -23.904 80.613 1.00 35.53 225 LEU A O 1
ATOM 1783 N N . ALA A 1 226 ? -33.436 -22.920 78.948 1.00 36.16 226 ALA A N 1
ATOM 1784 C CA . ALA A 1 226 ? -32.459 -22.889 77.861 1.00 36.16 226 ALA A CA 1
ATOM 1785 C C . ALA A 1 226 ? -33.139 -22.547 76.538 1.00 36.16 226 ALA A C 1
ATOM 1787 O O . ALA A 1 226 ? -34.177 -23.084 76.162 1.00 36.16 226 ALA A O 1
ATOM 1788 N N . ALA A 1 227 ? -32.491 -21.638 75.826 1.00 46.84 227 ALA A N 1
ATOM 1789 C CA . ALA A 1 227 ? -32.733 -21.348 74.438 1.00 46.84 227 ALA A CA 1
ATOM 1790 C C . ALA A 1 227 ? -32.779 -22.631 73.592 1.00 46.84 227 ALA A C 1
ATOM 1792 O O . ALA A 1 227 ? -31.853 -23.436 73.600 1.00 46.84 227 ALA A O 1
ATOM 1793 N N . SER A 1 228 ? -33.786 -22.743 72.736 1.00 39.94 228 SER A N 1
ATOM 1794 C CA . SER A 1 228 ? -33.535 -23.240 71.390 1.00 39.94 228 SER A CA 1
ATOM 1795 C C . SER A 1 228 ? -34.344 -22.396 70.429 1.00 39.94 228 SER A C 1
ATOM 1797 O O . SER A 1 228 ? -35.466 -22.698 70.034 1.00 39.94 228 SER A O 1
ATOM 1799 N N . VAL A 1 229 ? -33.718 -21.279 70.078 1.00 47.50 229 VAL A N 1
ATOM 1800 C CA . VAL A 1 229 ? -33.832 -20.661 68.768 1.00 47.50 229 VAL A CA 1
ATOM 1801 C C . VAL A 1 229 ? -33.633 -21.773 67.728 1.00 47.50 229 VAL A C 1
ATOM 1803 O O . VAL A 1 229 ? -32.526 -22.009 67.251 1.00 47.50 229 VAL A O 1
ATOM 1806 N N . ARG A 1 230 ? -34.706 -22.474 67.347 1.00 34.94 230 ARG A N 1
ATOM 1807 C CA . ARG A 1 230 ? -34.769 -23.120 66.038 1.00 34.94 230 ARG A CA 1
ATOM 1808 C C . ARG A 1 230 ? -35.051 -22.018 65.034 1.00 34.94 230 ARG A C 1
ATOM 1810 O O . ARG A 1 230 ? -36.165 -21.817 64.564 1.00 34.94 230 ARG A O 1
ATOM 1817 N N . ARG A 1 231 ? -33.974 -21.307 64.691 1.00 38.56 231 ARG A N 1
ATOM 1818 C CA . ARG A 1 231 ? -33.807 -20.826 63.326 1.00 38.56 231 ARG A CA 1
ATOM 1819 C C . ARG A 1 231 ? -34.055 -22.042 62.441 1.00 38.56 231 ARG A C 1
ATOM 1821 O O . ARG A 1 231 ? -33.242 -22.962 62.411 1.00 38.56 231 ARG A O 1
ATOM 1828 N N . HIS A 1 232 ? -35.146 -22.031 61.691 1.00 37.75 232 HIS A N 1
ATOM 1829 C CA . HIS A 1 232 ? -35.127 -22.669 60.389 1.00 37.75 232 HIS A CA 1
ATOM 1830 C C . HIS A 1 232 ? -34.155 -21.860 59.520 1.00 37.75 232 HIS A C 1
ATOM 1832 O O . HIS A 1 232 ? -34.551 -21.086 58.657 1.00 37.75 232 HIS A O 1
ATOM 1838 N N . THR A 1 233 ? -32.850 -22.030 59.756 1.00 47.72 233 THR A N 1
ATOM 1839 C CA . THR A 1 233 ? -31.900 -21.963 58.655 1.00 47.72 233 THR A CA 1
ATOM 1840 C C . THR A 1 233 ? -32.254 -23.157 57.792 1.00 47.72 233 THR A C 1
ATOM 1842 O O . THR A 1 233 ? -31.856 -24.291 58.068 1.00 47.72 233 THR A O 1
ATOM 1845 N N . ALA A 1 234 ? -33.077 -22.906 56.780 1.00 44.75 234 ALA A N 1
ATOM 1846 C CA . ALA A 1 234 ? -33.104 -23.735 55.601 1.00 44.75 234 ALA A CA 1
ATOM 1847 C C . ALA A 1 234 ? -31.671 -23.753 55.052 1.00 44.75 234 ALA A C 1
ATOM 1849 O O . ALA A 1 234 ? -31.291 -22.926 54.229 1.00 44.75 234 ALA A O 1
ATOM 1850 N N . ASN A 1 235 ? -30.874 -24.713 55.525 1.00 43.94 235 ASN A N 1
ATOM 1851 C CA . ASN A 1 235 ? -29.767 -25.272 54.774 1.00 43.94 235 ASN A CA 1
ATOM 1852 C C . ASN A 1 235 ? -30.386 -25.947 53.546 1.00 43.94 235 ASN A C 1
ATOM 1854 O O . ASN A 1 235 ? -30.499 -27.169 53.457 1.00 43.94 235 ASN A O 1
ATOM 1858 N N . ARG A 1 236 ? -30.797 -25.125 52.575 1.00 40.19 236 ARG A N 1
ATOM 1859 C CA . ARG A 1 236 ? -30.764 -25.517 51.176 1.00 40.19 236 ARG A CA 1
ATOM 1860 C C . ARG A 1 236 ? -29.292 -25.645 50.816 1.00 40.19 236 ARG A C 1
ATOM 1862 O O . ARG A 1 236 ? -28.630 -24.700 50.407 1.00 40.19 236 ARG A O 1
ATOM 1869 N N . ARG A 1 237 ? -28.804 -26.855 51.069 1.00 41.75 237 ARG A N 1
ATOM 1870 C CA . ARG A 1 237 ? -27.757 -27.554 50.334 1.00 41.75 237 ARG A CA 1
ATOM 1871 C C . ARG A 1 237 ? -27.587 -26.937 48.933 1.00 41.75 237 ARG A C 1
ATOM 1873 O O . ARG A 1 237 ? -28.533 -27.018 48.148 1.00 41.75 237 ARG A O 1
ATOM 1880 N N . PRO A 1 238 ? -26.433 -26.342 48.590 1.00 46.44 238 PRO A N 1
ATOM 1881 C CA . PRO A 1 238 ? -26.107 -26.136 47.194 1.00 46.44 238 PRO A CA 1
ATOM 1882 C C . PRO A 1 238 ? -25.934 -27.527 46.588 1.00 46.44 238 PRO A C 1
ATOM 1884 O O . PRO A 1 238 ? -25.035 -28.288 46.949 1.00 46.44 238 PRO A O 1
ATOM 1887 N N . SER A 1 239 ? -26.867 -27.899 45.722 1.00 43.69 239 SER A N 1
ATOM 1888 C CA . SER A 1 239 ? -26.684 -29.010 44.808 1.00 43.69 239 SER A CA 1
ATOM 1889 C C . SER A 1 239 ? -25.432 -28.711 43.996 1.00 43.69 239 SER A C 1
ATOM 1891 O O . SER A 1 239 ? -25.413 -27.780 43.194 1.00 43.69 239 SER A O 1
ATOM 1893 N N . ALA A 1 240 ? -24.385 -29.496 44.233 1.00 46.56 240 ALA A N 1
ATOM 1894 C CA . ALA A 1 240 ? -23.296 -29.657 43.298 1.00 46.56 240 ALA A CA 1
ATOM 1895 C C . ALA A 1 240 ? -23.903 -30.128 41.970 1.00 46.56 240 ALA A C 1
ATOM 1897 O O . ALA A 1 240 ? -24.244 -31.296 41.802 1.00 46.56 240 ALA A O 1
ATOM 1898 N N . THR A 1 241 ? -24.094 -29.194 41.046 1.00 45.44 241 THR A N 1
ATOM 1899 C CA . THR A 1 241 ? -24.165 -29.503 39.625 1.00 45.44 241 THR A CA 1
ATOM 1900 C C . THR A 1 241 ? -22.724 -29.571 39.153 1.00 45.44 241 THR A C 1
ATOM 1902 O O . THR A 1 241 ? -22.109 -28.590 38.750 1.00 45.44 241 THR A O 1
ATOM 1905 N N . SER A 1 242 ? -22.155 -30.764 39.276 1.00 47.31 242 SER A N 1
ATOM 1906 C CA . SER A 1 242 ? -21.040 -31.186 38.446 1.00 47.31 242 SER A CA 1
ATOM 1907 C C . SER A 1 242 ? -21.497 -31.110 36.988 1.00 47.31 242 SER A C 1
ATOM 1909 O O . SER A 1 242 ? -22.140 -32.031 36.483 1.00 47.31 242 SER A O 1
ATOM 1911 N N . ILE A 1 243 ? -21.205 -29.990 36.326 1.00 43.78 243 ILE A N 1
ATOM 1912 C CA . ILE A 1 243 ? -21.138 -29.932 34.867 1.00 43.78 243 ILE A CA 1
ATOM 1913 C C . ILE A 1 243 ? -19.863 -30.680 34.494 1.00 43.78 243 ILE A C 1
ATOM 1915 O O . ILE A 1 243 ? -18.766 -30.131 34.439 1.00 43.78 243 ILE A O 1
ATOM 1919 N N . THR A 1 244 ? -20.028 -31.984 34.318 1.00 44.16 244 THR A N 1
ATOM 1920 C CA . THR A 1 244 ? -19.089 -32.839 33.609 1.00 44.16 244 THR A CA 1
ATOM 1921 C C . THR A 1 244 ? -19.159 -32.430 32.142 1.00 44.16 244 THR A C 1
ATOM 1923 O O . THR A 1 244 ? -20.093 -32.792 31.430 1.00 44.16 244 THR A O 1
ATOM 1926 N N . THR A 1 245 ? -18.204 -31.625 31.688 1.00 51.62 245 THR A N 1
ATOM 1927 C CA . THR A 1 245 ? -17.946 -31.455 30.260 1.00 51.62 245 THR A CA 1
ATOM 1928 C C . THR A 1 245 ? -17.405 -32.777 29.704 1.00 51.62 245 THR A C 1
ATOM 1930 O O . THR A 1 245 ? -16.458 -33.333 30.267 1.00 51.62 245 THR A O 1
ATOM 1933 N N . PRO A 1 246 ? -17.972 -33.327 28.617 1.00 54.38 246 PRO A N 1
ATOM 1934 C CA . PRO A 1 246 ? -17.336 -34.432 27.922 1.00 54.38 246 PRO A CA 1
ATOM 1935 C C . PRO A 1 246 ? -16.105 -33.903 27.176 1.00 54.38 246 PRO A C 1
ATOM 1937 O O . PRO A 1 246 ? -16.219 -33.074 26.273 1.00 54.38 246 PRO A O 1
ATOM 1940 N N . LEU A 1 247 ? -14.921 -34.393 27.554 1.00 47.44 247 LEU A N 1
ATOM 1941 C CA . LEU A 1 247 ? -13.755 -34.355 26.676 1.00 47.44 247 LEU A CA 1
ATOM 1942 C C . LEU A 1 247 ? -14.083 -35.134 25.389 1.00 47.44 247 LEU A C 1
ATOM 1944 O O . LEU A 1 247 ? -14.633 -36.237 25.476 1.00 47.44 247 LEU A O 1
ATOM 1948 N N . PRO A 1 248 ? -13.711 -34.629 24.202 1.00 58.47 248 PRO A N 1
ATOM 1949 C CA . PRO A 1 248 ? -13.761 -35.425 22.991 1.00 58.47 248 PRO A CA 1
ATOM 1950 C C . PRO A 1 248 ? -12.699 -36.529 23.036 1.00 58.47 248 PRO A C 1
ATOM 1952 O O . PRO A 1 248 ? -11.523 -36.295 23.318 1.00 58.47 248 PRO A O 1
ATOM 1955 N N . ASN A 1 249 ? -13.159 -37.742 22.728 1.00 41.84 249 ASN A N 1
ATOM 1956 C CA . ASN A 1 249 ? -12.365 -38.920 22.416 1.00 41.84 249 ASN A CA 1
ATOM 1957 C C . ASN A 1 249 ? -11.158 -38.575 21.531 1.00 41.84 249 ASN A C 1
ATOM 1959 O O . ASN A 1 249 ? -11.308 -38.287 20.346 1.00 41.84 249 ASN A O 1
ATOM 1963 N N . GLN A 1 250 ? -9.962 -38.738 22.089 1.00 47.44 250 GLN A N 1
ATOM 1964 C CA . GLN A 1 250 ? -8.811 -39.202 21.331 1.00 47.44 250 GLN A CA 1
ATOM 1965 C C . GLN A 1 250 ? -8.611 -40.692 21.625 1.00 47.44 250 GLN A C 1
ATOM 1967 O O . GLN A 1 250 ? -8.248 -41.098 22.728 1.00 47.44 250 GLN A O 1
ATOM 1972 N N . ARG A 1 251 ? -8.848 -41.511 20.604 1.00 42.28 251 ARG A N 1
ATOM 1973 C CA . ARG A 1 251 ? -8.280 -42.851 20.417 1.00 42.28 251 ARG A CA 1
ATOM 1974 C C . ARG A 1 251 ? -7.990 -42.968 18.921 1.00 42.28 251 ARG A C 1
ATOM 1976 O O . ARG A 1 251 ? -8.836 -42.568 18.136 1.00 42.28 251 ARG A O 1
ATOM 1983 N N . ALA A 1 252 ? -6.919 -43.563 18.428 1.00 43.62 252 ALA A N 1
ATOM 1984 C CA . ALA A 1 252 ? -5.620 -43.982 18.938 1.00 43.62 252 ALA A CA 1
ATOM 1985 C C . ALA A 1 252 ? -4.889 -44.581 17.710 1.00 43.62 252 ALA A C 1
ATOM 1987 O O . ALA A 1 252 ? -5.555 -45.005 16.769 1.00 43.62 252 ALA A O 1
ATOM 1988 N N . LEU A 1 253 ? -3.562 -44.745 17.822 1.00 45.94 253 LEU A N 1
ATOM 1989 C CA . LEU A 1 253 ? -2.683 -45.624 17.019 1.00 45.94 253 LEU A CA 1
ATOM 1990 C C . LEU A 1 253 ? -2.236 -45.055 15.650 1.00 45.94 253 LEU A C 1
ATOM 1992 O O . LEU A 1 253 ? -3.056 -44.740 14.807 1.00 45.94 253 LEU A O 1
ATOM 1996 N N . GLY A 1 254 ? -0.941 -44.944 15.338 1.00 37.53 254 GLY A N 1
ATOM 1997 C CA . GLY A 1 254 ? 0.249 -45.379 16.069 1.00 37.53 254 GLY A CA 1
ATOM 1998 C C . GLY A 1 254 ? 1.556 -45.113 15.305 1.00 37.53 254 GLY A C 1
ATOM 1999 O O . GLY A 1 254 ? 1.545 -44.451 14.273 1.00 37.53 254 GLY A O 1
ATOM 2000 N N . ARG A 1 255 ? 2.637 -45.724 15.826 1.00 42.31 255 ARG A N 1
ATOM 2001 C CA . ARG A 1 255 ? 4.034 -45.789 15.328 1.00 42.31 255 ARG A CA 1
ATOM 2002 C C . ARG A 1 255 ? 4.776 -44.442 15.348 1.00 42.31 255 ARG A C 1
ATOM 2004 O O . ARG A 1 255 ? 4.407 -43.529 14.639 1.00 42.31 255 ARG A O 1
ATOM 2011 N N . GLY A 1 256 ? 5.837 -44.206 16.115 1.00 41.25 256 GLY A N 1
ATOM 2012 C CA . GLY A 1 256 ? 6.795 -45.087 16.777 1.00 41.25 256 GLY A CA 1
ATOM 2013 C C . GLY A 1 256 ? 8.193 -44.774 16.245 1.00 41.25 256 GLY A C 1
ATOM 2014 O O . GLY A 1 256 ? 8.449 -45.131 15.109 1.00 41.25 256 GLY A O 1
ATOM 2015 N N . THR A 1 257 ? 9.053 -44.152 17.060 1.00 49.44 257 THR A N 1
ATOM 2016 C CA . THR A 1 257 ? 10.526 -44.332 17.128 1.00 49.44 257 THR A CA 1
ATOM 2017 C C . THR A 1 257 ? 11.096 -43.501 18.296 1.00 49.44 257 THR A C 1
ATOM 2019 O O . THR A 1 257 ? 10.629 -42.378 18.492 1.00 49.44 257 THR A O 1
ATOM 2022 N N . PRO A 1 258 ? 12.077 -44.005 19.076 1.00 58.12 258 PRO A N 1
ATOM 2023 C CA . PRO A 1 258 ? 12.630 -43.307 20.240 1.00 58.12 258 PRO A CA 1
ATOM 2024 C C . PRO A 1 258 ? 14.040 -42.713 20.022 1.00 58.12 258 PRO A C 1
ATOM 2026 O O . PRO A 1 258 ? 14.760 -43.090 19.101 1.00 58.12 258 PRO A O 1
ATOM 2029 N N . SER A 1 259 ? 14.455 -41.908 21.013 1.00 44.66 259 SER A N 1
ATOM 2030 C CA . SER A 1 259 ? 15.806 -41.368 21.289 1.00 44.66 259 SER A CA 1
ATOM 2031 C C . SER A 1 259 ? 16.212 -40.158 20.428 1.00 44.66 259 SER A C 1
ATOM 2033 O O . SER A 1 259 ? 15.877 -40.100 19.257 1.00 44.66 259 SER A O 1
ATOM 2035 N N . THR A 1 260 ? 16.858 -39.111 20.946 1.00 43.62 260 THR A N 1
ATOM 2036 C CA . THR A 1 260 ? 17.923 -39.074 21.958 1.00 43.62 260 THR A CA 1
ATOM 2037 C C . THR A 1 260 ? 17.885 -37.823 22.847 1.00 43.62 260 THR A C 1
ATOM 2039 O O . THR A 1 260 ? 17.312 -36.784 22.540 1.00 43.62 260 THR A O 1
ATOM 2042 N N . ILE A 1 261 ? 18.533 -38.009 23.992 1.00 45.00 261 ILE A N 1
ATOM 2043 C CA . ILE A 1 261 ? 18.776 -37.124 25.127 1.00 45.00 261 ILE A CA 1
ATOM 2044 C C . ILE A 1 261 ? 19.826 -36.062 24.769 1.00 45.00 261 ILE A C 1
ATOM 2046 O O . ILE A 1 261 ? 20.778 -36.387 24.064 1.00 45.00 261 ILE A O 1
ATOM 2050 N N . ASN A 1 262 ? 19.676 -34.850 25.324 1.00 41.16 262 ASN A N 1
ATOM 2051 C CA . ASN A 1 262 ? 20.709 -33.940 25.870 1.00 41.16 262 ASN A CA 1
ATOM 2052 C C . ASN A 1 262 ? 20.282 -32.482 25.634 1.00 41.16 262 ASN A C 1
ATOM 2054 O O . ASN A 1 262 ? 19.696 -32.168 24.613 1.00 41.16 262 ASN A O 1
ATOM 2058 N N . ALA A 1 263 ? 20.603 -31.478 26.433 1.00 38.50 263 ALA A N 1
ATOM 2059 C CA . ALA A 1 263 ? 21.072 -31.327 27.798 1.00 38.50 263 ALA A CA 1
ATOM 2060 C C . ALA A 1 263 ? 21.190 -29.797 27.967 1.00 38.50 263 ALA A C 1
ATOM 2062 O O . ALA A 1 263 ? 21.710 -29.121 27.088 1.00 38.50 263 ALA A O 1
ATOM 2063 N N . THR A 1 264 ? 20.716 -29.273 29.095 1.00 41.12 264 THR A N 1
ATOM 2064 C CA . THR A 1 264 ? 21.396 -28.238 29.894 1.00 41.12 264 THR A CA 1
ATOM 2065 C C . THR A 1 264 ? 21.962 -26.996 29.175 1.00 41.12 264 THR A C 1
ATOM 2067 O O . THR A 1 264 ? 23.032 -27.068 28.581 1.00 41.12 264 THR A O 1
ATOM 2070 N N . ARG A 1 265 ? 21.383 -25.810 29.437 1.00 44.62 265 ARG A N 1
ATOM 2071 C CA . ARG A 1 265 ? 22.045 -24.623 30.058 1.00 44.62 265 ARG A CA 1
ATOM 2072 C C . ARG A 1 265 ? 21.170 -23.369 29.878 1.00 44.62 265 ARG A C 1
ATOM 2074 O O . ARG A 1 265 ? 20.820 -23.001 28.773 1.00 44.62 265 ARG A O 1
ATOM 2081 N N . ARG A 1 266 ? 20.643 -22.840 30.987 1.00 41.59 266 ARG A N 1
ATOM 2082 C CA . ARG A 1 266 ? 21.120 -21.644 31.722 1.00 41.59 266 ARG A CA 1
ATOM 2083 C C . ARG A 1 266 ? 20.692 -20.314 31.087 1.00 41.59 266 ARG A C 1
ATOM 2085 O O . ARG A 1 266 ? 21.281 -19.846 30.125 1.00 41.59 266 ARG A O 1
ATOM 2092 N N . PHE A 1 267 ? 19.709 -19.700 31.743 1.00 54.28 267 PHE A N 1
ATOM 2093 C CA . PHE A 1 267 ? 19.399 -18.273 31.703 1.00 54.28 267 PHE A CA 1
ATOM 2094 C C . PHE A 1 267 ? 20.648 -17.406 31.916 1.00 54.28 267 PHE A C 1
ATOM 2096 O O . PHE A 1 267 ? 21.434 -17.711 32.821 1.00 54.28 267 PHE A O 1
ATOM 2103 N N . PRO A 1 268 ? 20.763 -16.262 31.224 1.00 59.94 268 PRO A N 1
ATOM 2104 C CA . PRO A 1 268 ? 21.443 -15.108 31.763 1.00 59.94 268 PRO A CA 1
ATOM 2105 C C . PRO A 1 268 ? 20.436 -14.111 32.345 1.00 59.94 268 PRO A C 1
ATOM 2107 O O . PRO A 1 268 ? 19.391 -13.784 31.787 1.00 59.94 268 PRO A O 1
ATOM 2110 N N . SER A 1 269 ? 20.815 -13.678 33.532 1.00 50.66 269 SER A N 1
ATOM 2111 C CA . SER A 1 269 ? 20.242 -12.683 34.416 1.00 50.66 269 SER A CA 1
ATOM 2112 C C . SER A 1 269 ? 20.108 -11.283 33.813 1.00 50.66 269 SER A C 1
ATOM 2114 O O . SER A 1 269 ? 20.991 -10.788 33.120 1.00 50.66 269 SER A O 1
ATOM 2116 N N . ILE A 1 270 ? 19.033 -10.630 34.244 1.00 53.22 270 ILE A N 1
ATOM 2117 C CA . ILE A 1 270 ? 18.767 -9.189 34.246 1.00 53.22 270 ILE A CA 1
ATOM 2118 C C . ILE A 1 270 ? 19.934 -8.412 34.887 1.00 53.22 270 ILE A C 1
ATOM 2120 O O . ILE A 1 270 ? 20.256 -8.693 36.046 1.00 53.22 270 ILE A O 1
ATOM 2124 N N . PRO A 1 271 ? 20.500 -7.377 34.241 1.00 58.22 271 PRO A N 1
ATOM 2125 C CA . PRO A 1 271 ? 21.222 -6.338 34.957 1.00 58.22 271 PRO A CA 1
ATOM 2126 C C . PRO A 1 271 ? 20.255 -5.236 35.413 1.00 58.22 271 PRO A C 1
ATOM 2128 O O . PRO A 1 271 ? 19.625 -4.545 34.616 1.00 58.22 271 PRO A O 1
ATOM 2131 N N . LYS A 1 272 ? 20.160 -5.069 36.735 1.00 52.47 272 LYS A N 1
ATOM 2132 C CA . LYS A 1 272 ? 19.730 -3.822 37.374 1.00 52.47 272 LYS A CA 1
ATOM 2133 C C . LYS A 1 272 ? 20.919 -2.864 37.324 1.00 52.47 272 LYS A C 1
ATOM 2135 O O . LYS A 1 272 ? 21.963 -3.194 37.881 1.00 52.47 272 LYS A O 1
ATOM 2140 N N . SER A 1 273 ? 20.760 -1.679 36.744 1.00 47.97 273 SER A N 1
ATOM 2141 C CA . SER A 1 273 ? 21.718 -0.594 36.958 1.00 47.97 273 SER A CA 1
ATOM 2142 C C . SER A 1 273 ? 21.037 0.770 37.024 1.00 47.97 273 SER A C 1
ATOM 2144 O O . SER A 1 273 ? 20.485 1.254 36.045 1.00 47.97 273 SER A O 1
ATOM 2146 N N . LEU A 1 274 ? 21.147 1.334 38.227 1.00 50.41 274 LEU A N 1
ATOM 2147 C CA . LEU A 1 274 ? 21.411 2.728 38.567 1.00 50.41 274 LEU A CA 1
ATOM 2148 C C . LEU A 1 274 ? 20.449 3.826 38.084 1.00 50.41 274 LEU A C 1
ATOM 2150 O O . LEU A 1 274 ? 20.539 4.349 36.981 1.00 50.41 274 LEU A O 1
ATOM 2154 N N . ASN A 1 275 ? 19.668 4.284 39.065 1.00 48.38 275 ASN A N 1
ATOM 2155 C CA . ASN A 1 275 ? 19.351 5.689 39.299 1.00 48.38 275 ASN A CA 1
ATOM 2156 C C . ASN A 1 275 ? 20.580 6.597 39.123 1.00 48.38 275 ASN A C 1
ATOM 2158 O O . ASN A 1 275 ? 21.564 6.454 39.853 1.00 48.38 275 ASN A O 1
ATOM 2162 N N . THR A 1 276 ? 20.439 7.622 38.290 1.00 58.19 276 THR A N 1
ATOM 2163 C CA . THR A 1 276 ? 21.081 8.927 38.478 1.00 58.19 276 THR A CA 1
ATOM 2164 C C . THR A 1 276 ? 20.017 10.018 38.307 1.00 58.19 276 THR A C 1
ATOM 2166 O O . THR A 1 276 ? 19.195 9.926 37.394 1.00 58.19 276 THR A O 1
ATOM 2169 N N . PRO A 1 277 ? 19.970 11.040 39.180 1.00 58.19 277 PRO A N 1
ATOM 2170 C CA . PRO A 1 277 ? 19.148 12.217 38.959 1.00 58.19 277 PRO A CA 1
ATOM 2171 C C . PRO A 1 277 ? 19.965 13.221 38.137 1.00 58.19 277 PRO A C 1
ATOM 2173 O O . PRO A 1 277 ? 21.021 13.665 38.584 1.00 58.19 277 PRO A O 1
ATOM 2176 N N . VAL A 1 278 ? 19.491 13.582 36.945 1.00 52.19 278 VAL A N 1
ATOM 2177 C CA . VAL A 1 278 ? 20.019 14.738 36.208 1.00 52.19 278 VAL A CA 1
ATOM 2178 C C . VAL A 1 278 ? 18.874 15.696 35.927 1.00 52.19 278 VAL A C 1
ATOM 2180 O O . VAL A 1 278 ? 17.999 15.453 35.105 1.00 52.19 278 VAL A O 1
ATOM 2183 N N . ASP A 1 279 ? 18.882 16.705 36.783 1.00 45.94 279 ASP A N 1
ATOM 2184 C CA . ASP A 1 279 ? 18.695 18.132 36.570 1.00 45.94 279 ASP A CA 1
ATOM 2185 C C . ASP A 1 279 ? 17.909 18.666 35.362 1.00 45.94 279 ASP A C 1
ATOM 2187 O O . ASP A 1 279 ? 18.070 18.295 34.199 1.00 45.94 279 ASP A O 1
ATOM 2191 N N . VAL A 1 280 ? 17.094 19.651 35.716 1.00 51.53 280 VAL A N 1
ATOM 2192 C CA . VAL A 1 280 ? 16.170 20.437 34.914 1.00 51.53 280 VAL A CA 1
ATOM 2193 C C . VAL A 1 280 ? 16.931 21.620 34.329 1.00 51.53 280 VAL A C 1
ATOM 2195 O O . VAL A 1 280 ? 17.446 22.427 35.092 1.00 51.53 280 VAL A O 1
ATOM 2198 N N . SER A 1 281 ? 16.934 21.797 33.004 1.00 49.50 281 SER A N 1
ATOM 2199 C CA . SER A 1 281 ? 16.739 23.106 32.341 1.00 49.50 281 SER A CA 1
ATOM 2200 C C . SER A 1 281 ? 17.067 23.070 30.843 1.00 49.50 281 SER A C 1
ATOM 2202 O O . SER A 1 281 ? 18.007 22.425 30.400 1.00 49.50 281 SER A O 1
ATOM 2204 N N . HIS A 1 282 ? 16.288 23.850 30.086 1.00 49.81 282 HIS A N 1
ATOM 2205 C CA . HIS A 1 282 ? 16.486 24.248 28.685 1.00 49.81 282 HIS A CA 1
ATOM 2206 C C . HIS A 1 282 ? 16.041 23.274 27.584 1.00 49.81 282 HIS A C 1
ATOM 2208 O O . HIS A 1 282 ? 16.863 22.689 26.892 1.00 49.81 282 HIS A O 1
ATOM 2214 N N . VAL A 1 283 ? 14.740 23.282 27.264 1.00 45.28 283 VAL A N 1
ATOM 2215 C CA . VAL A 1 283 ? 14.330 23.295 25.849 1.00 45.28 283 VAL A CA 1
ATOM 2216 C C . VAL A 1 283 ? 13.272 24.369 25.641 1.00 45.28 283 VAL A C 1
ATOM 2218 O O . VAL A 1 283 ? 12.276 24.472 26.353 1.00 45.28 283 VAL A O 1
ATOM 2221 N N . LEU A 1 284 ? 13.591 25.224 24.681 1.00 49.16 284 LEU A N 1
ATOM 2222 C CA . LEU A 1 284 ? 12.905 26.442 24.317 1.00 49.16 284 LEU A CA 1
ATOM 2223 C C . LEU A 1 284 ? 11.509 26.165 23.762 1.00 49.16 284 LEU A C 1
ATOM 2225 O O . LEU A 1 284 ? 11.284 25.318 22.903 1.00 49.16 284 LEU A O 1
ATOM 2229 N N . ASN A 1 285 ? 10.600 26.978 24.274 1.00 41.66 285 ASN A N 1
ATOM 2230 C CA . ASN A 1 285 ? 9.199 27.107 23.940 1.00 41.66 285 ASN A CA 1
ATOM 2231 C C . ASN A 1 285 ? 9.059 27.644 22.497 1.00 41.66 285 ASN A C 1
ATOM 2233 O O . ASN A 1 285 ? 9.179 28.849 22.260 1.00 41.66 285 ASN A O 1
ATOM 2237 N N . SER A 1 286 ? 8.829 26.772 21.513 1.00 44.16 286 SER A N 1
ATOM 2238 C CA . SER A 1 286 ? 8.486 27.168 20.141 1.00 44.16 286 SER A CA 1
ATOM 2239 C C . SER A 1 286 ? 7.000 27.534 20.065 1.00 44.16 286 SER A C 1
ATOM 2241 O O . SER A 1 286 ? 6.129 26.752 19.696 1.00 44.16 286 SER A O 1
ATOM 2243 N N . SER A 1 287 ? 6.711 28.776 20.452 1.00 50.28 287 SER A N 1
ATOM 2244 C CA . SER A 1 287 ? 5.398 29.400 20.305 1.00 50.28 287 SER A CA 1
ATOM 2245 C C . SER A 1 287 ? 5.089 29.624 18.820 1.00 50.28 287 SER A C 1
ATOM 2247 O O . SER A 1 287 ? 5.624 30.533 18.177 1.00 50.28 287 SER A O 1
ATOM 2249 N N . VAL A 1 288 ? 4.239 28.762 18.260 1.00 49.19 288 VAL A N 1
ATOM 2250 C CA . VAL A 1 288 ? 3.664 28.914 16.921 1.00 49.19 288 VAL A CA 1
ATOM 2251 C C . VAL A 1 288 ? 2.689 30.091 16.954 1.00 49.19 288 VAL A C 1
ATOM 2253 O O . VAL A 1 288 ? 1.634 30.047 17.586 1.00 49.19 288 VAL A O 1
ATOM 2256 N N . LYS A 1 289 ? 3.071 31.177 16.279 1.00 56.31 289 LYS A N 1
ATOM 2257 C CA . LYS A 1 289 ? 2.265 32.390 16.135 1.00 56.31 289 LYS A CA 1
ATOM 2258 C C . LYS A 1 289 ? 1.018 32.098 15.296 1.00 56.31 289 LYS A C 1
ATOM 2260 O O . LYS A 1 289 ? 1.107 31.728 14.129 1.00 56.31 289 LYS A O 1
ATOM 2265 N N . PHE A 1 290 ? -0.142 32.338 15.899 1.00 40.16 290 PHE A N 1
ATOM 2266 C CA . PHE A 1 290 ? -1.428 32.479 15.225 1.00 40.16 290 PHE A CA 1
ATOM 2267 C C . PHE A 1 290 ? -1.359 33.595 14.171 1.00 40.16 290 PHE A C 1
ATOM 2269 O O . PHE A 1 290 ? -1.223 34.771 14.508 1.00 40.16 290 PHE A O 1
ATOM 2276 N N . ASN A 1 291 ? -1.511 33.233 12.897 1.00 43.53 291 ASN A N 1
ATOM 2277 C CA . ASN A 1 291 ? -1.752 34.179 11.813 1.00 43.53 291 ASN A CA 1
ATOM 2278 C C . ASN A 1 291 ? -3.266 34.417 11.676 1.00 43.53 291 ASN A C 1
ATOM 2280 O O . ASN A 1 291 ? -4.005 33.564 11.186 1.00 43.53 291 ASN A O 1
ATOM 2284 N N . ARG A 1 292 ? -3.734 35.597 12.099 1.00 47.75 292 ARG A N 1
ATOM 2285 C CA . ARG A 1 292 ? -5.031 36.174 11.705 1.00 47.75 292 ARG A CA 1
ATOM 2286 C C . ARG A 1 292 ? -4.831 37.632 11.309 1.00 47.75 292 ARG A C 1
ATOM 2288 O O . ARG A 1 292 ? -4.433 38.427 12.156 1.00 47.75 292 ARG A O 1
ATOM 2295 N N . LYS A 1 293 ? -5.174 37.944 10.054 1.00 48.09 293 LYS A N 1
ATOM 2296 C CA . LYS A 1 293 ? -5.787 39.178 9.496 1.00 48.09 293 LYS A CA 1
ATOM 2297 C C . LYS A 1 293 ? -5.636 39.077 7.964 1.00 48.09 293 LYS A C 1
ATOM 2299 O O . LYS A 1 293 ? -4.523 38.937 7.486 1.00 48.09 293 LYS A O 1
ATOM 2304 N N . ALA A 1 294 ? -6.689 38.831 7.185 1.00 50.88 294 ALA A N 1
ATOM 2305 C CA . ALA A 1 294 ? -7.795 39.723 6.806 1.00 50.88 294 ALA A CA 1
ATOM 2306 C C . ALA A 1 294 ? -7.371 40.888 5.885 1.00 50.88 294 ALA A C 1
ATOM 2308 O O . ALA A 1 294 ? -6.739 41.835 6.340 1.00 50.88 294 ALA A O 1
ATOM 2309 N N . SER A 1 295 ? -7.762 40.811 4.607 1.00 47.75 295 SER A N 1
ATOM 2310 C CA . SER A 1 295 ? -8.235 41.897 3.709 1.00 47.75 295 SER A CA 1
ATOM 2311 C C . SER A 1 295 ? -8.410 41.279 2.305 1.00 47.75 295 SER A C 1
ATOM 2313 O O . SER A 1 295 ? -7.526 40.580 1.833 1.00 47.75 295 SER A O 1
ATOM 2315 N N . LEU A 1 296 ? -9.617 41.177 1.736 1.00 47.59 296 LEU A N 1
ATOM 2316 C CA . LEU A 1 296 ? -10.415 42.203 1.039 1.00 47.59 296 LEU A CA 1
ATOM 2317 C C . LEU A 1 296 ? -9.667 42.917 -0.101 1.00 47.59 296 LEU A C 1
ATOM 2319 O O . LEU A 1 296 ? -8.780 43.724 0.145 1.00 47.59 296 LEU A O 1
ATOM 2323 N N . GLY A 1 297 ? -10.123 42.657 -1.333 1.00 41.47 297 GLY A N 1
ATOM 2324 C CA . GLY A 1 297 ? -9.778 43.363 -2.574 1.00 41.47 297 GLY A CA 1
ATOM 2325 C C . GLY A 1 297 ? -10.136 42.493 -3.790 1.00 41.47 297 GLY A C 1
ATOM 2326 O O . GLY A 1 297 ? -9.373 41.606 -4.139 1.00 41.47 297 GLY A O 1
ATOM 2327 N N . LEU A 1 298 ? -11.402 42.435 -4.218 1.00 42.72 298 LEU A N 1
ATOM 2328 C CA . LEU A 1 298 ? -12.041 43.263 -5.261 1.00 42.72 298 LEU A CA 1
ATOM 2329 C C . LEU A 1 298 ? -11.477 43.098 -6.689 1.00 42.72 298 LEU A C 1
ATOM 2331 O O . LEU A 1 298 ? -10.301 43.321 -6.934 1.00 42.72 298 LEU A O 1
ATOM 2335 N N . ALA A 1 299 ? -12.431 42.869 -7.605 1.00 42.41 299 ALA A N 1
ATOM 2336 C CA . ALA A 1 299 ? -12.426 43.087 -9.059 1.00 42.41 299 ALA A CA 1
ATOM 2337 C C . ALA A 1 299 ? -11.657 42.058 -9.923 1.00 42.41 299 ALA A C 1
ATOM 2339 O O . ALA A 1 299 ? -10.451 41.906 -9.830 1.00 42.41 299 ALA A O 1
ATOM 2340 N N . SER A 1 300 ? -12.349 41.208 -10.692 1.00 45.03 300 SER A N 1
ATOM 2341 C CA . SER A 1 300 ? -13.061 41.483 -11.962 1.00 45.03 300 SER A CA 1
ATOM 2342 C C . SER A 1 300 ? -12.138 41.357 -13.177 1.00 45.03 300 SER A C 1
ATOM 2344 O O . SER A 1 300 ? -11.363 42.262 -13.447 1.00 45.03 300 SER A O 1
ATOM 2346 N N . ALA A 1 301 ? -12.287 40.276 -13.949 1.00 48.75 301 ALA A N 1
ATOM 2347 C CA . ALA A 1 301 ? -12.461 40.360 -15.401 1.00 48.75 301 ALA A CA 1
ATOM 2348 C C . ALA A 1 301 ? -12.745 38.983 -16.020 1.00 48.75 301 ALA A C 1
ATOM 2350 O O . ALA A 1 301 ? -12.058 37.990 -15.811 1.00 48.75 301 ALA A O 1
ATOM 2351 N N . ARG A 1 302 ? -13.803 38.995 -16.822 1.00 48.50 302 ARG A N 1
ATOM 2352 C CA . ARG A 1 302 ? -14.319 37.979 -17.735 1.00 48.50 302 ARG A CA 1
ATOM 2353 C C . ARG A 1 302 ? -13.248 37.405 -18.677 1.00 48.50 302 ARG A C 1
ATOM 2355 O O . ARG A 1 302 ? -12.558 38.174 -19.338 1.00 48.50 302 ARG A O 1
ATOM 2362 N N . ARG A 1 303 ? -13.323 36.100 -18.960 1.00 46.19 303 ARG A N 1
ATOM 2363 C CA . ARG A 1 303 ? -13.435 35.639 -20.355 1.00 46.19 303 ARG A CA 1
ATOM 2364 C C . ARG A 1 303 ? -14.149 34.293 -20.441 1.00 46.19 303 ARG A C 1
ATOM 2366 O O . ARG A 1 303 ? -13.634 33.255 -20.055 1.00 46.19 303 ARG A O 1
ATOM 2373 N N . SER A 1 304 ? -15.375 34.379 -20.942 1.00 44.81 304 SER A N 1
ATOM 2374 C CA . SER A 1 304 ? -16.128 33.285 -21.534 1.00 44.81 304 SER A CA 1
ATOM 2375 C C . SER A 1 304 ? -15.486 32.924 -22.871 1.00 44.81 304 SER A C 1
ATOM 2377 O O . SER A 1 304 ? -15.293 33.822 -23.690 1.00 44.81 304 SER A O 1
ATOM 2379 N N . THR A 1 305 ? -15.217 31.639 -23.092 1.00 52.56 305 THR A N 1
ATOM 2380 C CA . THR A 1 305 ? -15.434 30.980 -24.385 1.00 52.56 305 THR A CA 1
ATOM 2381 C C . THR A 1 305 ? -15.821 29.526 -24.135 1.00 52.56 305 THR A C 1
ATOM 2383 O O . THR A 1 305 ? -15.023 28.711 -23.681 1.00 52.56 305 THR A O 1
ATOM 2386 N N . SER A 1 306 ? -17.088 29.254 -24.427 1.00 47.09 306 SER A N 1
ATOM 2387 C CA . SER A 1 306 ? -17.672 27.977 -24.833 1.00 47.09 306 SER A CA 1
ATOM 2388 C C . SER A 1 306 ? -16.801 27.161 -25.792 1.00 47.09 306 SER A C 1
ATOM 2390 O O . SER A 1 306 ? -16.137 27.773 -26.620 1.00 47.09 306 SER A O 1
ATOM 2392 N N . MET A 1 307 ? -16.927 25.828 -25.745 1.00 45.66 307 MET A N 1
ATOM 2393 C CA . MET A 1 307 ? -16.980 24.852 -26.864 1.00 45.66 307 MET A CA 1
ATOM 2394 C C . MET A 1 307 ? -17.048 23.448 -26.202 1.00 45.66 307 MET A C 1
ATOM 2396 O O . MET A 1 307 ? -16.109 23.046 -25.532 1.00 45.66 307 MET A O 1
ATOM 2400 N N . THR A 1 308 ? -18.231 22.845 -26.018 1.00 45.09 308 THR A N 1
ATOM 2401 C CA . THR A 1 308 ? -18.944 21.897 -26.915 1.00 45.09 308 THR A CA 1
ATOM 2402 C C . THR A 1 308 ? -18.459 20.439 -26.888 1.00 45.09 308 THR A C 1
ATOM 2404 O O . THR A 1 308 ? -17.280 20.157 -27.058 1.00 45.09 308 THR A O 1
ATOM 2407 N N . SER A 1 309 ? -19.457 19.540 -26.848 1.00 44.34 309 SER A N 1
ATOM 2408 C CA . SER A 1 309 ? -19.462 18.079 -27.072 1.00 44.34 309 SER A CA 1
ATOM 2409 C C . SER A 1 309 ? -18.952 17.233 -25.895 1.00 44.34 309 SER A C 1
ATOM 2411 O O . SER A 1 309 ? -17.809 17.353 -25.490 1.00 44.34 309 SER A O 1
ATOM 2413 N N . SER A 1 310 ? -19.764 16.436 -25.190 1.00 46.12 310 SER A N 1
ATOM 2414 C CA . SER A 1 310 ? -20.731 15.409 -25.625 1.00 46.12 310 SER A CA 1
ATOM 2415 C C . SER A 1 310 ? -20.114 14.397 -26.581 1.00 46.12 310 SER A C 1
ATOM 2417 O O . SER A 1 310 ? -20.215 14.548 -27.795 1.00 46.12 310 SER A O 1
ATOM 2419 N N . LYS A 1 311 ? -19.524 13.339 -26.017 1.00 49.31 311 LYS A N 1
ATOM 2420 C CA . LYS A 1 311 ? -19.460 12.018 -26.650 1.00 49.31 311 LYS A CA 1
ATOM 2421 C C . LYS A 1 311 ? -19.325 10.937 -25.581 1.00 49.31 311 LYS A C 1
ATOM 2423 O O . LYS A 1 311 ? -18.242 10.585 -25.131 1.00 49.31 311 LYS A O 1
ATOM 2428 N N . SER A 1 312 ? -20.489 10.461 -25.160 1.00 47.78 312 SER A N 1
ATOM 2429 C CA . SER A 1 312 ? -20.702 9.090 -24.722 1.00 47.78 312 SER A CA 1
ATOM 2430 C C . SER A 1 312 ? -20.227 8.147 -25.830 1.00 47.78 312 SER A C 1
ATOM 2432 O O . SER A 1 312 ? -20.808 8.155 -26.913 1.00 47.78 312 SER A O 1
ATOM 2434 N N . TYR A 1 313 ? -19.184 7.367 -25.563 1.00 49.31 313 TYR A N 1
ATOM 2435 C CA . TYR A 1 313 ? -18.910 6.143 -26.307 1.00 49.31 313 TYR A CA 1
ATOM 2436 C C . TYR A 1 313 ? -19.257 4.961 -25.415 1.00 49.31 313 TYR A C 1
ATOM 2438 O O . TYR A 1 313 ? -18.572 4.639 -24.447 1.00 49.31 313 TYR A O 1
ATOM 2446 N N . ASP A 1 314 ? -20.445 4.451 -25.701 1.00 46.34 314 ASP A N 1
ATOM 2447 C CA . ASP A 1 314 ? -20.769 3.048 -25.907 1.00 46.34 314 ASP A CA 1
ATOM 2448 C C . ASP A 1 314 ? -19.844 2.001 -25.281 1.00 46.34 314 ASP A C 1
ATOM 2450 O O . ASP A 1 314 ? -18.791 1.603 -25.772 1.00 46.34 314 ASP A O 1
ATOM 2454 N N . ARG A 1 315 ? -20.399 1.475 -24.198 1.00 51.19 315 ARG A N 1
ATOM 2455 C CA . ARG A 1 315 ? -20.246 0.134 -23.661 1.00 51.19 315 ARG A CA 1
ATOM 2456 C C . ARG A 1 315 ? -20.848 -0.881 -24.647 1.00 51.19 315 ARG A C 1
ATOM 2458 O O . ARG A 1 315 ? -21.979 -1.306 -24.442 1.00 51.19 315 ARG A O 1
ATOM 2465 N N . ALA A 1 316 ? -20.118 -1.244 -25.700 1.00 55.94 316 ALA A N 1
ATOM 2466 C CA . ALA A 1 316 ? -20.403 -2.414 -26.541 1.00 55.94 316 ALA A CA 1
ATOM 2467 C C . ALA A 1 316 ? -19.222 -2.701 -27.487 1.00 55.94 316 ALA A C 1
ATOM 2469 O O . ALA A 1 316 ? -19.304 -2.357 -28.652 1.00 55.94 316 ALA A O 1
ATOM 2470 N N . ASP A 1 317 ? -18.121 -3.277 -26.988 1.00 52.28 317 ASP A N 1
ATOM 2471 C CA . ASP A 1 317 ? -17.120 -3.970 -27.830 1.00 52.28 317 ASP A CA 1
ATOM 2472 C C . ASP A 1 317 ? -16.095 -4.735 -26.968 1.00 52.28 317 ASP A C 1
ATOM 2474 O O . ASP A 1 317 ? -14.886 -4.524 -27.027 1.00 52.28 317 ASP A O 1
ATOM 2478 N N . GLN A 1 318 ? -16.588 -5.636 -26.111 1.00 49.03 318 GLN A N 1
ATOM 2479 C CA . GLN A 1 318 ? -15.738 -6.513 -25.288 1.00 49.03 318 GLN A CA 1
ATOM 2480 C C . GLN A 1 318 ? -15.921 -8.017 -25.570 1.00 49.03 318 GLN A C 1
ATOM 2482 O O . GLN A 1 318 ? -15.406 -8.833 -24.817 1.00 49.03 318 GLN A O 1
ATOM 2487 N N . GLU A 1 319 ? -16.583 -8.404 -26.671 1.00 53.34 319 GLU A N 1
ATOM 2488 C CA . GLU A 1 319 ? -16.807 -9.825 -27.026 1.00 53.34 319 GLU A CA 1
ATOM 2489 C C . GLU A 1 319 ? -16.198 -10.283 -28.369 1.00 53.34 319 GLU A C 1
ATOM 2491 O O . GLU A 1 319 ? -16.314 -11.454 -28.727 1.00 53.34 319 GLU A O 1
ATOM 2496 N N . SER A 1 320 ? -15.465 -9.427 -29.090 1.00 54.59 320 SER A N 1
ATOM 2497 C CA . SER A 1 320 ? -14.980 -9.756 -30.448 1.00 54.59 320 SER A CA 1
ATOM 2498 C C . SER A 1 320 ? -13.477 -10.060 -30.566 1.00 54.59 320 SER A C 1
ATOM 2500 O O . SER A 1 320 ? -13.016 -10.372 -31.659 1.00 54.59 320 SER A O 1
ATOM 2502 N N . GLN A 1 321 ? -12.699 -10.024 -29.476 1.00 51.12 321 GLN A N 1
ATOM 2503 C CA . GLN A 1 321 ? -11.241 -10.279 -29.515 1.00 51.12 321 GLN A CA 1
ATOM 2504 C C . GLN A 1 321 ? -10.794 -11.626 -28.917 1.00 51.12 321 GLN A C 1
ATOM 2506 O O . GLN A 1 321 ? -9.606 -11.930 -28.909 1.00 51.12 321 GLN A O 1
ATOM 2511 N N . SER A 1 322 ? -11.725 -12.482 -28.484 1.00 52.78 322 SER A N 1
ATOM 2512 C CA . SER A 1 322 ? -11.413 -13.828 -27.961 1.00 52.78 322 SER A CA 1
ATOM 2513 C C . SER A 1 322 ? -11.685 -14.964 -28.958 1.00 52.78 322 SER A C 1
ATOM 2515 O O . SER A 1 322 ? -11.571 -16.127 -28.590 1.00 52.78 322 SER A O 1
ATOM 2517 N N . ARG A 1 323 ? -12.056 -14.663 -30.214 1.00 53.31 323 ARG A N 1
ATOM 2518 C CA . ARG A 1 323 ? -12.398 -15.680 -31.237 1.00 53.31 323 ARG A CA 1
ATOM 2519 C C . ARG A 1 323 ? -11.419 -15.789 -32.409 1.00 53.31 323 ARG A C 1
ATOM 2521 O O . ARG A 1 323 ? -11.643 -16.605 -33.296 1.00 53.31 323 ARG A O 1
ATOM 2528 N N . THR A 1 324 ? -10.326 -15.029 -32.420 1.00 52.84 324 THR A N 1
ATOM 2529 C CA . THR A 1 324 ? -9.343 -15.051 -33.520 1.00 52.84 324 THR A CA 1
ATOM 2530 C C . THR A 1 324 ? -8.053 -15.815 -33.217 1.00 52.84 324 THR A C 1
ATOM 2532 O O . THR A 1 324 ? -7.271 -16.018 -34.133 1.00 52.84 324 THR A O 1
ATOM 2535 N N . THR A 1 325 ? -7.842 -16.332 -32.001 1.00 53.72 325 THR A N 1
ATOM 2536 C CA . THR A 1 325 ? -6.619 -17.094 -31.660 1.00 53.72 325 THR A CA 1
ATOM 2537 C C . THR A 1 325 ? -6.787 -18.620 -31.643 1.00 53.72 325 THR A C 1
ATOM 2539 O O . THR A 1 325 ? -5.788 -19.333 -31.628 1.00 53.72 325 THR A O 1
ATOM 2542 N N . GLU A 1 326 ? -8.012 -19.158 -31.732 1.00 52.53 326 GLU A N 1
ATOM 2543 C CA . GLU A 1 326 ? -8.246 -20.616 -31.840 1.00 52.53 326 GLU A CA 1
ATOM 2544 C C . GLU A 1 326 ? -8.370 -21.129 -33.288 1.00 52.53 326 GLU A C 1
ATOM 2546 O O . GLU A 1 326 ? -8.251 -22.331 -33.530 1.00 52.53 326 GLU A O 1
ATOM 2551 N N . ALA A 1 327 ? -8.562 -20.246 -34.273 1.00 53.75 327 ALA A N 1
ATOM 2552 C CA . ALA A 1 327 ? -8.692 -20.644 -35.679 1.00 53.75 327 ALA A CA 1
ATOM 2553 C C . ALA A 1 327 ? -7.339 -20.796 -36.408 1.00 53.75 327 ALA A C 1
ATOM 2555 O O . ALA A 1 327 ? -7.256 -21.567 -37.362 1.00 53.75 327 ALA A O 1
ATOM 2556 N N . GLU A 1 328 ? -6.264 -20.148 -35.943 1.00 52.75 328 GLU A N 1
ATOM 2557 C CA . GLU A 1 328 ? -4.931 -20.255 -36.566 1.00 52.75 328 GLU A CA 1
ATOM 2558 C C . GLU A 1 328 ? -4.118 -21.474 -36.099 1.00 52.75 328 GLU A C 1
ATOM 2560 O O . GLU A 1 328 ? -3.291 -21.982 -36.853 1.00 52.75 328 GLU A O 1
ATOM 2565 N N . TYR A 1 329 ? -4.408 -22.051 -34.927 1.00 53.72 329 TYR A N 1
ATOM 2566 C CA . TYR A 1 329 ? -3.714 -23.264 -34.462 1.00 53.72 329 TYR A CA 1
ATOM 2567 C C . TYR A 1 329 ? -4.270 -24.575 -35.039 1.00 53.72 329 TYR A C 1
ATOM 2569 O O . TYR A 1 329 ? -3.648 -25.628 -34.894 1.00 53.72 329 TYR A O 1
ATOM 2577 N N . ARG A 1 330 ? -5.405 -24.542 -35.752 1.00 53.00 330 ARG A N 1
ATOM 2578 C CA . ARG A 1 330 ? -6.004 -25.746 -36.357 1.00 53.00 330 ARG A CA 1
ATOM 2579 C C . ARG A 1 330 ? -5.555 -26.011 -37.800 1.00 53.00 330 ARG A C 1
ATOM 2581 O O . ARG A 1 330 ? -5.800 -27.102 -38.306 1.00 53.00 330 ARG A O 1
ATOM 2588 N N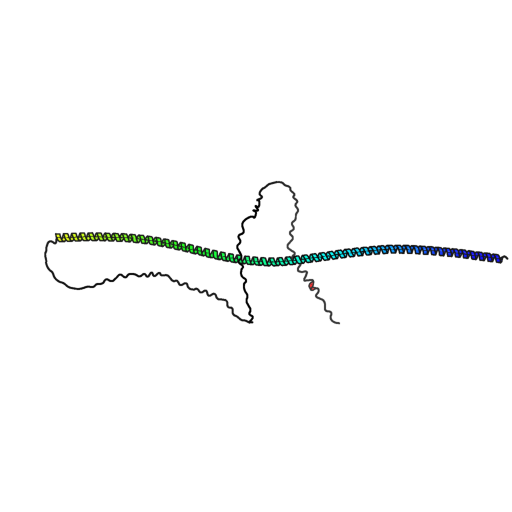 . ALA A 1 331 ? -4.855 -25.068 -38.436 1.00 53.72 331 ALA A N 1
ATOM 2589 C CA . ALA A 1 331 ? -4.394 -25.189 -39.823 1.00 53.72 331 ALA A CA 1
ATOM 2590 C C . ALA A 1 331 ? -2.956 -25.732 -39.981 1.00 53.72 331 ALA A C 1
ATOM 2592 O O . ALA A 1 331 ? -2.567 -26.073 -41.093 1.00 53.72 331 ALA A O 1
ATOM 2593 N N . MET A 1 332 ? -2.175 -25.877 -38.899 1.00 54.69 332 MET A N 1
ATOM 2594 C CA . MET A 1 332 ? -0.777 -26.352 -38.973 1.00 54.69 332 MET A CA 1
ATOM 2595 C C . MET A 1 332 ? -0.555 -27.816 -38.539 1.00 54.69 332 MET A C 1
ATOM 2597 O O . MET A 1 332 ? 0.589 -28.249 -38.450 1.00 54.69 332 MET A O 1
ATOM 2601 N N . SER A 1 333 ? -1.612 -28.609 -38.297 1.00 53.00 333 SER A N 1
ATOM 2602 C CA . SER A 1 333 ? -1.476 -30.024 -37.869 1.00 53.00 333 SER A CA 1
ATOM 2603 C C . SER A 1 333 ? -1.713 -31.080 -38.960 1.00 53.00 333 SER A C 1
ATOM 2605 O O . SER A 1 333 ? -1.707 -32.272 -38.669 1.00 53.00 333 SER A O 1
ATOM 2607 N N . LEU A 1 334 ? -1.875 -30.683 -40.225 1.00 56.56 334 LEU A N 1
ATOM 2608 C CA . LEU A 1 334 ? -1.999 -31.614 -41.353 1.00 56.56 334 LEU A CA 1
ATOM 2609 C C . LEU A 1 334 ? -0.718 -31.608 -42.193 1.00 56.56 334 LEU A C 1
ATOM 2611 O O . LEU A 1 334 ? -0.680 -31.082 -43.301 1.00 56.56 334 LEU A O 1
ATOM 2615 N N . VAL A 1 335 ? 0.338 -32.211 -41.645 1.00 64.56 335 VAL A N 1
ATOM 2616 C CA . VAL A 1 335 ? 1.466 -32.721 -42.435 1.00 64.56 335 VAL A CA 1
ATOM 2617 C C . VAL A 1 335 ? 1.175 -34.199 -42.710 1.00 64.56 335 VAL A C 1
ATOM 2619 O O . VAL A 1 335 ? 1.160 -34.990 -41.764 1.00 64.56 335 VAL A O 1
ATOM 2622 N N . PRO A 1 336 ? 0.911 -34.608 -43.963 1.00 62.19 336 PRO A N 1
ATOM 2623 C CA . PRO A 1 336 ? 0.841 -36.018 -44.294 1.00 62.19 336 PRO A CA 1
ATOM 2624 C C . PRO A 1 336 ? 2.244 -36.627 -44.240 1.00 62.19 336 PRO A C 1
ATOM 2626 O O . PRO A 1 336 ? 3.155 -36.203 -44.950 1.00 62.19 336 PRO A O 1
ATOM 2629 N N . SER A 1 337 ? 2.379 -37.642 -43.387 1.00 58.06 337 SER A N 1
ATOM 2630 C CA . SER A 1 337 ? 3.418 -38.665 -43.456 1.00 58.06 337 SER A CA 1
ATOM 2631 C C . SER A 1 337 ? 3.469 -39.242 -44.876 1.00 58.06 337 SER A C 1
ATOM 2633 O O . SER A 1 337 ? 2.522 -39.894 -45.315 1.00 58.06 337 SER A O 1
ATOM 2635 N N . LEU A 1 338 ? 4.555 -38.967 -45.599 1.00 55.22 338 LEU A N 1
ATOM 2636 C CA . LEU A 1 338 ? 4.944 -39.707 -46.794 1.00 55.22 338 LEU A CA 1
ATOM 2637 C C . LEU A 1 338 ? 6.055 -40.668 -46.387 1.00 55.22 338 LEU A C 1
ATOM 2639 O O . LEU A 1 338 ? 7.239 -40.337 -46.385 1.00 55.22 338 LEU A O 1
ATOM 2643 N N . GLU A 1 339 ? 5.614 -41.857 -46.004 1.00 59.69 339 GLU A N 1
ATOM 2644 C CA . GLU A 1 339 ? 6.410 -43.063 -45.873 1.00 59.69 339 GLU A CA 1
ATOM 2645 C C . GLU A 1 339 ? 6.077 -43.967 -47.076 1.00 59.69 339 GLU A C 1
ATOM 2647 O O . GLU A 1 339 ? 4.917 -44.058 -47.479 1.00 59.69 339 GLU A O 1
ATOM 2652 N N . ALA A 1 340 ? 7.106 -44.640 -47.602 1.00 56.69 340 ALA A N 1
ATOM 2653 C CA . ALA A 1 340 ? 7.088 -45.724 -48.595 1.00 56.69 340 ALA A CA 1
ATOM 2654 C C . ALA A 1 340 ? 6.993 -45.366 -50.097 1.00 56.69 340 ALA A C 1
ATOM 2656 O O . ALA A 1 340 ? 5.908 -45.254 -50.665 1.00 56.69 340 ALA A O 1
ATOM 2657 N N . ALA A 1 341 ? 8.160 -45.333 -50.757 1.00 51.00 341 ALA A N 1
ATOM 2658 C CA . ALA A 1 341 ? 8.535 -46.244 -51.855 1.00 51.00 341 ALA A CA 1
ATOM 2659 C C . ALA A 1 341 ? 10.021 -46.074 -52.206 1.00 51.00 341 ALA A C 1
ATOM 2661 O O . ALA A 1 341 ? 10.419 -44.928 -52.517 1.00 51.00 341 ALA A O 1
#

Sequence (341 aa):
MGASKSAQEEMLGAAQRELHQRRAEESHYQRLVESLEEDLARSEAALTKIKAETQTVTEKSRSVEQQLAQTHEGHEQELKAARERFGVLDKEYDGLKEDNATLLIELEKMHSLLADTNRSAAASTQTETALHARIQSLETDIETLKKSISSMRQENSTKDNQIERLQRAREQLKDDKEMLNIALDSKQQEVELLRRKYGDGRQSTHTPIDQLGESISTTPAASRLAASVRRHTANRRPSATSITTPLPNQRALGRGTPSTINATRRFPSIPKSLNTPVDVSHVLNSSVKFNRKASLGLASARRSTSMTSSKSYDRADQESQSRTTEAEYRAMSLVPSLEAA